Protein AF-A0AAJ5ZGI7-F1 (afdb_monomer_lite)

Structure (mmCIF, N/CA/C/O backbone):
data_AF-A0AAJ5ZGI7-F1
#
_entry.id   AF-A0AAJ5ZGI7-F1
#
loop_
_atom_site.group_PDB
_atom_site.id
_atom_site.type_symbol
_atom_site.label_atom_id
_atom_site.label_alt_id
_atom_site.label_comp_id
_atom_site.label_asym_id
_atom_site.label_entity_id
_atom_site.label_seq_id
_atom_site.pdbx_PDB_ins_code
_atom_site.Cartn_x
_atom_site.Cartn_y
_atom_site.Cartn_z
_atom_site.occupancy
_atom_site.B_iso_or_equiv
_atom_site.auth_seq_id
_atom_site.auth_comp_id
_atom_site.auth_asym_id
_atom_site.auth_atom_id
_atom_site.pdbx_PDB_model_num
ATOM 1 N N . MET A 1 1 ? -6.338 58.088 31.622 1.00 43.53 1 MET A N 1
ATOM 2 C CA . MET A 1 1 ? -5.578 56.839 31.408 1.00 43.53 1 MET A CA 1
ATOM 3 C C . MET A 1 1 ? -5.321 56.704 29.918 1.00 43.53 1 MET A C 1
ATOM 5 O O . MET A 1 1 ? -6.168 56.224 29.182 1.00 43.53 1 MET A O 1
ATOM 9 N N . GLN A 1 2 ? -4.205 57.278 29.479 1.00 39.38 2 GLN A N 1
ATOM 10 C CA . GLN A 1 2 ? -3.658 57.171 28.128 1.00 39.38 2 GLN A CA 1
ATOM 11 C C . GLN A 1 2 ? -2.411 56.280 28.189 1.00 39.38 2 GLN A C 1
ATOM 13 O O . GLN A 1 2 ? -1.782 56.196 29.241 1.00 39.38 2 GLN A O 1
ATOM 18 N N . ALA A 1 3 ? -2.048 55.739 27.024 1.00 38.00 3 ALA A N 1
ATOM 19 C CA . ALA A 1 3 ? -0.836 54.987 26.690 1.00 38.00 3 ALA A CA 1
ATOM 20 C C . ALA A 1 3 ? -0.876 53.480 26.995 1.00 38.00 3 ALA A C 1
ATOM 22 O O . ALA A 1 3 ? -0.880 53.084 28.149 1.00 38.00 3 ALA A O 1
ATOM 23 N N . HIS A 1 4 ? -0.887 52.663 25.927 1.00 39.38 4 HIS A N 1
ATOM 24 C CA . HIS A 1 4 ? 0.024 51.513 25.719 1.00 39.38 4 HIS A CA 1
ATOM 25 C C . HIS A 1 4 ? -0.265 50.672 24.448 1.00 39.38 4 HIS A C 1
ATOM 27 O O . HIS A 1 4 ? 0.262 49.575 24.318 1.00 39.38 4 HIS A O 1
ATOM 33 N N . PHE A 1 5 ? -1.003 51.180 23.450 1.00 41.66 5 PHE A N 1
ATOM 34 C CA . PHE A 1 5 ? -1.314 50.421 22.219 1.00 41.66 5 PHE A CA 1
ATOM 35 C C . PHE A 1 5 ? -0.436 50.735 20.985 1.00 41.66 5 PHE A C 1
ATOM 37 O O . PHE A 1 5 ? -0.851 50.510 19.855 1.00 41.66 5 PHE A O 1
ATOM 44 N N . ALA A 1 6 ? 0.782 51.263 21.160 1.00 41.41 6 ALA A N 1
ATOM 45 C CA . ALA A 1 6 ? 1.599 51.742 20.032 1.00 41.41 6 ALA A CA 1
ATOM 46 C C . ALA A 1 6 ? 3.091 51.360 20.117 1.00 41.41 6 ALA A C 1
ATOM 48 O O . ALA A 1 6 ? 3.952 52.235 20.009 1.00 41.41 6 ALA A O 1
ATOM 49 N N . LYS A 1 7 ? 3.431 50.075 20.326 1.00 44.50 7 LYS A N 1
ATOM 50 C CA . LYS A 1 7 ? 4.850 49.644 20.365 1.00 44.50 7 LYS A CA 1
ATOM 51 C C . LYS A 1 7 ? 5.257 48.378 19.600 1.00 44.50 7 LYS A C 1
ATOM 53 O O . LYS A 1 7 ? 6.442 48.073 19.605 1.00 44.50 7 LYS A O 1
ATOM 58 N N . THR A 1 8 ? 4.378 47.711 18.854 1.00 47.16 8 THR A N 1
ATOM 59 C CA . THR A 1 8 ? 4.766 46.497 18.093 1.00 47.16 8 THR A CA 1
ATOM 60 C C . THR A 1 8 ? 4.651 46.601 16.571 1.00 47.16 8 THR A C 1
ATOM 62 O O . THR A 1 8 ? 5.120 45.706 15.881 1.00 47.16 8 THR A O 1
ATOM 65 N N . LEU A 1 9 ? 4.159 47.716 16.017 1.00 40.81 9 LEU A N 1
ATOM 66 C CA . LEU A 1 9 ? 4.069 47.911 14.556 1.00 40.81 9 LEU A CA 1
ATOM 67 C C . LEU A 1 9 ? 5.284 48.617 13.918 1.00 40.81 9 LEU A C 1
ATOM 69 O O . LEU A 1 9 ? 5.275 48.931 12.732 1.00 40.81 9 LEU A O 1
ATOM 73 N N . ARG A 1 10 ? 6.331 48.903 14.702 1.00 45.56 10 ARG A N 1
ATOM 74 C CA . ARG A 1 10 ? 7.473 49.738 14.289 1.00 45.56 10 ARG A CA 1
ATOM 75 C C . ARG A 1 10 ? 8.739 49.026 13.768 1.00 45.56 10 ARG A C 1
ATOM 77 O O . ARG A 1 10 ? 9.522 49.735 13.143 1.00 45.56 10 ARG A O 1
ATOM 84 N N . PRO A 1 11 ? 8.971 47.704 13.928 1.00 36.41 11 PRO A N 1
ATOM 85 C CA . PRO A 1 11 ? 10.126 47.065 13.289 1.00 36.41 11 PRO A CA 1
ATOM 86 C C . PRO A 1 11 ? 9.823 46.542 11.874 1.00 36.41 11 PRO A C 1
ATOM 88 O O . PRO A 1 11 ? 10.739 46.410 11.073 1.00 36.41 11 PRO A O 1
ATOM 91 N N . ILE A 1 12 ? 8.550 46.315 11.522 1.00 42.56 12 ILE A N 1
ATOM 92 C CA . ILE A 1 12 ? 8.170 45.767 10.205 1.00 42.56 12 ILE A CA 1
ATOM 93 C C . ILE A 1 12 ? 8.230 46.851 9.112 1.00 42.56 12 ILE A C 1
ATOM 95 O O . ILE A 1 12 ? 8.669 46.581 7.999 1.00 42.56 12 ILE A O 1
ATOM 99 N N . LEU A 1 13 ? 7.908 48.111 9.438 1.00 37.72 13 LEU A N 1
ATOM 100 C CA . LEU A 1 13 ? 7.932 49.215 8.466 1.00 37.72 13 LEU A CA 1
ATOM 101 C C . LEU A 1 13 ? 9.355 49.696 8.102 1.00 37.72 13 LEU A C 1
ATOM 103 O O . LEU A 1 13 ? 9.540 50.296 7.049 1.00 37.72 13 LEU A O 1
ATOM 107 N N . MET A 1 14 ? 10.372 49.416 8.927 1.00 43.88 14 MET A N 1
ATOM 108 C CA . MET A 1 14 ? 11.764 49.795 8.624 1.00 43.88 14 MET A CA 1
ATOM 109 C C . MET A 1 14 ? 12.553 48.728 7.859 1.00 43.88 14 MET A C 1
ATOM 111 O O . MET A 1 14 ? 13.520 49.078 7.191 1.00 43.88 14 MET A O 1
ATOM 115 N N . ILE A 1 15 ? 12.122 47.462 7.870 1.00 42.41 15 ILE A N 1
ATOM 116 C CA . ILE A 1 15 ? 12.707 46.431 6.993 1.00 42.41 15 ILE A CA 1
ATOM 117 C C . ILE A 1 15 ? 12.246 46.647 5.542 1.00 42.41 15 ILE A C 1
ATOM 119 O O . ILE A 1 15 ? 13.021 46.447 4.614 1.00 42.41 15 ILE A O 1
ATOM 123 N N . VAL A 1 16 ? 11.029 47.169 5.343 1.00 45.00 16 VAL A N 1
ATOM 124 C CA . VAL A 1 16 ? 10.492 47.482 4.006 1.00 45.00 16 VAL A CA 1
ATOM 125 C C . VAL A 1 16 ? 11.110 48.759 3.405 1.00 45.00 16 VAL A C 1
ATOM 127 O O . VAL A 1 16 ? 11.203 48.873 2.188 1.00 45.00 16 VAL A O 1
ATOM 130 N N . LEU A 1 17 ? 11.606 49.700 4.223 1.00 40.62 17 LEU A N 1
ATOM 131 C CA . LEU A 1 17 ? 12.216 50.953 3.737 1.00 40.62 17 LEU A CA 1
ATOM 132 C C . LEU A 1 17 ? 13.754 50.888 3.586 1.00 40.62 17 LEU A C 1
ATOM 134 O O . LEU A 1 17 ? 14.351 51.788 3.002 1.00 40.62 17 LEU A O 1
ATOM 138 N N . GLY A 1 18 ? 14.400 49.825 4.083 1.00 37.91 18 GLY A N 1
ATOM 139 C CA . GLY A 1 18 ? 15.855 49.617 4.024 1.00 37.91 18 GLY A CA 1
ATOM 140 C C . GLY A 1 18 ? 16.377 48.922 2.760 1.00 37.91 18 GLY A C 1
ATOM 141 O O . GLY A 1 18 ? 17.584 48.756 2.626 1.00 37.91 18 GLY A O 1
ATOM 142 N N . ILE A 1 19 ? 15.499 48.532 1.831 1.00 44.66 19 ILE A N 1
ATOM 143 C CA . ILE A 1 19 ? 15.870 47.918 0.537 1.00 44.66 19 ILE A CA 1
ATOM 144 C C . ILE A 1 19 ? 15.991 48.994 -0.567 1.00 44.66 19 ILE A C 1
ATOM 146 O O . ILE A 1 19 ? 16.216 48.689 -1.732 1.00 44.66 19 ILE A O 1
ATOM 150 N N . LEU A 1 20 ? 15.865 50.284 -0.225 1.00 45.06 20 LEU A N 1
ATOM 151 C CA . LEU A 1 20 ? 15.790 51.349 -1.228 1.00 45.06 20 LEU A CA 1
ATOM 152 C C . LEU A 1 20 ? 17.126 51.956 -1.682 1.00 45.06 20 LEU A C 1
ATOM 154 O O . LEU A 1 20 ? 17.091 52.845 -2.525 1.00 45.06 20 LEU A O 1
ATOM 158 N N . PHE A 1 21 ? 18.293 51.529 -1.194 1.00 47.41 21 PHE A N 1
ATOM 159 C CA . PHE A 1 21 ? 19.558 52.074 -1.704 1.00 47.41 21 PHE A CA 1
ATOM 160 C C . PHE A 1 21 ? 20.702 51.053 -1.663 1.00 47.41 21 PHE A C 1
ATOM 162 O O . PHE A 1 21 ? 20.988 50.471 -0.623 1.00 47.41 21 PHE A O 1
ATOM 169 N N . VAL A 1 22 ? 21.404 50.964 -2.801 1.00 45.88 22 VAL A N 1
ATOM 170 C CA . VAL A 1 22 ? 22.644 50.219 -3.104 1.00 45.88 22 VAL A CA 1
ATOM 171 C C . VAL A 1 22 ? 22.461 48.793 -3.642 1.00 45.88 22 VAL A C 1
ATOM 173 O O . VAL A 1 22 ? 22.680 47.838 -2.916 1.00 45.88 22 VAL A O 1
ATOM 176 N N . VAL A 1 23 ? 22.205 48.673 -4.955 1.00 38.47 23 VAL A N 1
ATOM 177 C CA . VAL A 1 23 ? 23.074 47.921 -5.894 1.00 38.47 23 VAL A CA 1
ATOM 178 C C . VAL A 1 23 ? 22.914 48.520 -7.308 1.00 38.47 23 VAL A C 1
ATOM 180 O O . VAL A 1 23 ? 21.942 48.203 -7.987 1.00 38.47 23 VAL A O 1
ATOM 183 N N . PRO A 1 24 ? 23.831 49.362 -7.821 1.00 47.66 24 PRO A N 1
ATOM 184 C CA . PRO A 1 24 ? 23.970 49.548 -9.253 1.00 47.66 24 PRO A CA 1
ATOM 185 C C . PRO A 1 24 ? 25.151 48.698 -9.714 1.00 47.66 24 PRO A C 1
ATOM 187 O O . PRO A 1 24 ? 26.295 49.137 -9.675 1.00 47.66 24 PRO A O 1
ATOM 190 N N . LEU A 1 25 ? 24.867 47.467 -10.123 1.00 46.06 25 LEU A N 1
ATOM 191 C CA . LEU A 1 25 ? 25.653 46.768 -11.132 1.00 46.06 25 LEU A CA 1
ATOM 192 C C . LEU A 1 25 ? 24.765 45.658 -11.688 1.00 46.06 25 LEU A C 1
ATOM 194 O O . LEU A 1 25 ? 24.611 44.597 -11.089 1.00 46.06 25 LEU A O 1
ATOM 198 N N . ALA A 1 26 ? 24.122 45.949 -12.817 1.00 47.41 26 ALA A N 1
ATOM 199 C CA . ALA A 1 26 ? 23.527 44.915 -13.641 1.00 47.41 26 ALA A CA 1
ATOM 200 C C . ALA A 1 26 ? 24.673 44.005 -14.096 1.00 47.41 26 ALA A C 1
ATOM 202 O O . ALA A 1 26 ? 25.499 44.399 -14.917 1.00 47.41 26 ALA A O 1
ATOM 203 N N . CYS A 1 27 ? 24.765 42.813 -13.514 1.00 40.50 27 CYS A N 1
ATOM 204 C CA . CYS A 1 27 ? 25.567 41.758 -14.101 1.00 40.50 27 CYS A CA 1
ATOM 205 C C . CYS A 1 27 ? 24.786 41.294 -15.334 1.00 40.50 27 CYS A C 1
ATOM 207 O O . CYS A 1 27 ? 23.691 40.747 -15.196 1.00 40.50 27 CYS A O 1
ATOM 209 N N . GLN A 1 28 ? 25.289 41.584 -16.536 1.00 49.94 28 GLN A N 1
ATOM 210 C CA . GLN A 1 28 ? 24.822 40.912 -17.747 1.00 49.94 28 GLN A CA 1
ATOM 211 C C . GLN A 1 28 ? 24.864 39.401 -17.473 1.00 49.94 28 GLN A C 1
ATOM 213 O O . GLN A 1 28 ? 25.903 38.893 -17.048 1.00 49.94 28 GLN A O 1
ATOM 218 N N . GLY A 1 29 ? 23.751 38.688 -17.682 1.00 53.25 29 GLY A N 1
ATOM 219 C CA . GLY A 1 29 ? 23.777 37.227 -17.662 1.00 53.25 29 GLY A CA 1
ATOM 220 C C . GLY A 1 29 ? 24.850 36.751 -18.640 1.00 53.25 29 GLY A C 1
ATOM 221 O O . GLY A 1 29 ? 24.894 37.234 -19.774 1.00 53.25 29 GLY A O 1
ATOM 222 N N . ALA A 1 30 ? 25.759 35.883 -18.188 1.00 53.88 30 ALA A N 1
ATOM 223 C CA . ALA A 1 30 ? 26.789 35.327 -19.056 1.00 53.88 30 ALA A CA 1
ATOM 224 C C . ALA A 1 30 ? 26.125 34.672 -20.280 1.00 53.88 30 ALA A C 1
ATOM 226 O O . ALA A 1 30 ? 25.044 34.089 -20.161 1.00 53.88 30 ALA A O 1
ATOM 227 N N . ALA A 1 31 ? 26.746 34.804 -21.455 1.00 56.50 31 ALA A N 1
ATOM 228 C CA . ALA A 1 31 ? 26.305 34.081 -22.642 1.00 56.50 31 ALA A CA 1
ATOM 229 C C . ALA A 1 31 ? 26.223 32.579 -22.318 1.00 56.50 31 ALA A C 1
ATOM 231 O O . ALA A 1 31 ? 27.089 32.064 -21.607 1.00 56.50 31 ALA A O 1
ATOM 232 N N . GLY A 1 32 ? 25.174 31.904 -22.799 1.00 58.50 32 GLY A N 1
ATOM 233 C CA . GLY A 1 32 ? 25.048 30.458 -22.633 1.00 58.50 32 GLY A CA 1
ATOM 234 C C . GLY A 1 32 ? 26.258 29.743 -23.234 1.00 58.50 32 GLY A C 1
ATOM 235 O O . GLY A 1 32 ? 26.783 30.182 -24.256 1.00 58.50 32 GLY A O 1
ATOM 236 N N . GLU A 1 33 ? 26.704 28.676 -22.576 1.00 60.75 33 GLU A N 1
ATOM 237 C CA . GLU A 1 33 ? 27.828 27.851 -23.027 1.00 60.75 33 GLU A CA 1
ATOM 238 C C . GLU A 1 33 ? 27.527 27.264 -24.417 1.00 60.75 33 GLU A C 1
ATOM 240 O O . GLU A 1 33 ? 26.379 26.906 -24.706 1.00 60.75 33 GLU A O 1
ATOM 245 N N . ASP A 1 34 ? 28.537 27.180 -25.287 1.00 71.94 34 ASP A N 1
ATOM 246 C CA . ASP A 1 34 ? 28.377 26.589 -26.617 1.00 71.94 34 ASP A CA 1
ATOM 247 C C . ASP A 1 34 ? 27.933 25.121 -26.502 1.00 71.94 34 ASP A C 1
ATOM 249 O O . ASP A 1 34 ? 28.408 24.362 -25.649 1.00 71.94 34 ASP A O 1
ATOM 253 N N . GLY A 1 35 ? 26.997 24.704 -27.359 1.00 59.38 35 GLY A N 1
ATOM 254 C CA . GLY A 1 35 ? 26.496 23.333 -27.353 1.00 59.38 35 GLY A CA 1
ATOM 255 C C . GLY A 1 35 ? 27.595 22.340 -27.740 1.00 59.38 35 GLY A C 1
ATOM 256 O O . GLY A 1 35 ? 28.234 22.493 -28.779 1.00 59.38 35 GLY A O 1
ATOM 257 N N . HIS A 1 36 ? 27.798 21.288 -26.937 1.00 63.81 36 HIS A N 1
ATOM 258 C CA . HIS A 1 36 ? 28.778 20.240 -27.244 1.00 63.81 36 HIS A CA 1
ATOM 259 C C . HIS A 1 36 ? 28.569 19.645 -28.647 1.00 63.81 36 HIS A C 1
ATOM 261 O O . HIS A 1 36 ? 27.435 19.440 -29.087 1.00 63.81 36 HIS A O 1
ATOM 267 N N . ALA A 1 37 ? 29.673 19.331 -29.333 1.00 71.06 37 ALA A N 1
ATOM 268 C CA . ALA A 1 37 ? 29.642 18.697 -30.648 1.00 71.06 37 ALA A CA 1
ATOM 269 C C . ALA A 1 37 ? 28.803 17.407 -30.628 1.00 71.06 37 ALA A C 1
ATOM 271 O O . ALA A 1 37 ? 28.895 16.602 -29.696 1.00 71.06 37 ALA A O 1
ATOM 272 N N . GLY A 1 38 ? 27.995 17.204 -31.673 1.00 63.31 38 GLY A N 1
ATOM 273 C CA . GLY A 1 38 ? 27.190 15.991 -31.813 1.00 63.31 38 GLY A CA 1
ATOM 274 C C . GLY A 1 38 ? 28.052 14.717 -31.879 1.00 63.31 38 GLY A C 1
ATOM 275 O O . GLY A 1 38 ? 29.222 14.776 -32.271 1.00 63.31 38 GLY A O 1
ATOM 276 N N . PRO A 1 39 ? 27.497 13.542 -31.523 1.00 68.81 39 PRO A N 1
ATOM 277 C CA . PRO A 1 39 ? 28.239 12.283 -31.552 1.00 68.81 39 PRO A CA 1
ATOM 278 C C . PRO A 1 39 ? 28.763 11.967 -32.963 1.00 68.81 39 PRO A C 1
ATOM 280 O O . PRO A 1 39 ? 28.129 12.297 -33.966 1.00 68.81 39 PRO A O 1
ATOM 283 N N . VAL A 1 40 ? 29.920 11.301 -33.042 1.00 74.50 40 VAL A N 1
ATOM 284 C CA . VAL A 1 40 ? 30.492 10.817 -34.310 1.00 74.50 40 VAL A CA 1
ATOM 285 C C . VAL A 1 40 ? 29.518 9.827 -34.958 1.00 74.50 40 VAL A C 1
ATOM 287 O O . VAL A 1 40 ? 28.979 8.952 -34.277 1.00 74.50 40 VAL A O 1
ATOM 290 N N . GLY A 1 41 ? 29.281 9.960 -36.268 1.00 68.06 41 GLY A N 1
ATOM 291 C CA . GLY A 1 41 ? 28.388 9.058 -37.001 1.00 68.06 41 GLY A CA 1
ATOM 292 C C . GLY A 1 41 ? 28.856 7.591 -36.969 1.00 68.06 41 GLY A C 1
ATOM 293 O O . GLY A 1 41 ? 30.053 7.329 -36.814 1.00 68.06 41 GLY A O 1
ATOM 294 N N . PRO A 1 42 ? 27.942 6.613 -37.130 1.00 66.31 42 PRO A N 1
ATOM 295 C CA . PRO A 1 42 ? 28.301 5.196 -37.114 1.00 66.31 42 PRO A CA 1
ATOM 296 C C . PRO A 1 42 ? 29.298 4.844 -38.239 1.00 66.31 42 PRO A C 1
ATOM 298 O O . PRO A 1 42 ? 29.311 5.516 -39.275 1.00 66.31 42 PRO A O 1
ATOM 301 N N . PRO A 1 43 ? 30.123 3.789 -38.075 1.00 73.94 43 PRO A N 1
ATOM 302 C CA . PRO A 1 43 ? 30.997 3.298 -39.141 1.00 73.94 43 PRO A CA 1
ATOM 303 C C . PRO A 1 43 ? 30.210 2.949 -40.411 1.00 73.94 43 PRO A C 1
ATOM 305 O O . PRO A 1 43 ? 29.093 2.433 -40.334 1.00 73.94 43 PRO A O 1
ATOM 308 N N . GLY A 1 44 ? 30.803 3.203 -41.580 1.00 68.25 44 GLY A N 1
ATOM 309 C CA . GLY A 1 44 ? 30.199 2.820 -42.858 1.00 68.25 44 GLY A CA 1
ATOM 310 C C . GLY A 1 44 ? 30.024 1.297 -43.001 1.00 68.25 44 GLY A C 1
ATOM 311 O O . GLY A 1 44 ? 30.740 0.530 -42.348 1.00 68.25 44 GLY A O 1
ATOM 312 N N . PRO A 1 45 ? 29.095 0.832 -43.860 1.00 67.94 45 PRO A N 1
ATOM 313 C CA . PRO A 1 45 ? 28.889 -0.595 -44.091 1.00 67.94 45 PRO A CA 1
ATOM 314 C C . PRO A 1 45 ? 30.171 -1.269 -44.623 1.00 67.94 45 PRO A C 1
ATOM 316 O O . PRO A 1 45 ? 30.971 -0.611 -45.296 1.00 67.94 45 PRO A O 1
ATOM 319 N N . PRO A 1 46 ? 30.380 -2.573 -44.352 1.00 74.50 46 PRO A N 1
ATOM 320 C CA . PRO A 1 46 ? 31.496 -3.327 -44.919 1.00 74.50 46 PRO A CA 1
ATOM 321 C C . PRO A 1 46 ? 31.521 -3.257 -46.450 1.00 74.50 46 PRO A C 1
ATOM 323 O O . PRO A 1 46 ? 30.469 -3.233 -47.095 1.00 74.50 46 PRO A O 1
ATOM 326 N N . GLY A 1 47 ? 32.721 -3.251 -47.035 1.00 69.06 47 GLY A N 1
ATOM 327 C CA . GLY A 1 47 ? 32.882 -3.274 -48.488 1.00 69.06 47 GLY A CA 1
ATOM 328 C C . GLY A 1 47 ? 32.274 -4.531 -49.123 1.00 69.06 47 GLY A C 1
ATOM 329 O O . GLY A 1 47 ? 32.211 -5.591 -48.498 1.00 69.06 47 GLY A O 1
ATOM 330 N N . ALA A 1 48 ? 31.838 -4.416 -50.380 1.00 63.81 48 ALA A N 1
ATOM 331 C CA . ALA A 1 48 ? 31.256 -5.531 -51.124 1.00 63.81 48 ALA A CA 1
ATOM 332 C C . ALA A 1 48 ? 32.209 -6.738 -51.175 1.00 63.81 48 ALA A C 1
ATOM 334 O O . ALA A 1 48 ? 33.419 -6.589 -51.357 1.00 63.81 48 ALA A O 1
ATOM 335 N N . THR A 1 49 ? 31.655 -7.942 -51.028 1.00 68.44 49 THR A N 1
ATOM 336 C CA . THR A 1 49 ? 32.399 -9.193 -51.203 1.00 68.44 49 THR A CA 1
ATOM 337 C C . THR A 1 49 ? 32.933 -9.281 -52.635 1.00 68.44 49 THR A C 1
ATOM 339 O O . THR A 1 49 ? 32.206 -8.990 -53.586 1.00 68.44 49 THR A O 1
ATOM 342 N N . GLY A 1 50 ? 34.203 -9.667 -52.796 1.00 63.38 50 GLY A N 1
ATOM 343 C CA . GLY A 1 50 ? 34.818 -9.824 -54.116 1.00 63.38 50 GLY A CA 1
ATOM 344 C C . GLY A 1 50 ? 34.099 -10.864 -54.985 1.00 63.38 50 GLY A C 1
ATOM 345 O O . GLY A 1 50 ? 33.508 -11.817 -54.473 1.00 63.38 50 GLY A O 1
ATOM 346 N N . LEU A 1 51 ? 34.155 -10.680 -56.308 1.00 55.88 51 LEU A N 1
ATOM 347 C CA . LEU A 1 51 ? 33.541 -11.590 -57.279 1.00 55.88 51 LEU A CA 1
ATOM 348 C C . LEU A 1 51 ? 34.116 -13.008 -57.151 1.00 55.88 51 LEU A C 1
ATOM 350 O O . LEU A 1 51 ? 35.324 -13.198 -57.015 1.00 55.88 51 LEU A O 1
ATOM 354 N N . THR A 1 52 ? 33.231 -14.000 -57.193 1.00 56.22 52 THR A N 1
ATOM 355 C CA . THR A 1 52 ? 33.555 -15.418 -57.020 1.00 56.22 52 THR A CA 1
ATOM 356 C C . THR A 1 52 ? 34.216 -15.974 -58.284 1.00 56.22 52 THR A C 1
ATOM 358 O O . THR A 1 52 ? 33.631 -15.905 -59.363 1.00 56.22 52 THR A O 1
ATOM 361 N N . GLY A 1 53 ? 35.409 -16.556 -58.152 1.00 56.56 53 GLY A N 1
ATOM 362 C CA . GLY A 1 53 ? 36.094 -17.296 -59.215 1.00 56.56 53 GLY A CA 1
ATOM 363 C C . GLY A 1 53 ? 36.848 -18.496 -58.639 1.00 56.56 53 GLY A C 1
ATOM 364 O O . GLY A 1 53 ? 37.419 -18.397 -57.555 1.00 56.56 53 GLY A O 1
ATOM 365 N N . ASP A 1 54 ? 36.784 -19.635 -59.332 1.00 53.81 54 ASP A N 1
ATOM 366 C CA . ASP A 1 54 ? 37.567 -20.863 -59.101 1.00 53.81 54 ASP A CA 1
ATOM 367 C C . ASP A 1 54 ? 37.718 -21.336 -57.636 1.00 53.81 54 ASP A C 1
ATOM 369 O O . ASP A 1 54 ? 38.760 -21.844 -57.226 1.00 53.81 54 ASP A O 1
ATOM 373 N N . GLY A 1 55 ? 36.651 -21.225 -56.835 1.00 53.72 55 GLY A N 1
ATOM 374 C CA . GLY A 1 55 ? 36.548 -21.893 -55.529 1.00 53.72 55 GLY A CA 1
ATOM 375 C C . GLY A 1 55 ? 37.170 -21.164 -54.331 1.00 53.72 55 GLY A C 1
ATOM 376 O O . GLY A 1 55 ? 37.206 -21.732 -53.242 1.00 53.72 55 GLY A O 1
ATOM 377 N N . ILE A 1 56 ? 37.599 -19.910 -54.484 1.00 53.69 56 ILE A N 1
ATOM 378 C CA . ILE A 1 56 ? 38.081 -19.066 -53.380 1.00 53.69 56 ILE A CA 1
ATOM 379 C C . ILE A 1 56 ? 37.208 -17.812 -53.253 1.00 53.69 56 ILE A C 1
ATOM 381 O O . ILE A 1 56 ? 37.123 -16.996 -54.168 1.00 53.69 56 ILE A O 1
ATOM 385 N N . ILE A 1 57 ? 36.528 -17.663 -52.109 1.00 57.47 57 ILE A N 1
ATOM 386 C CA . ILE A 1 57 ? 35.815 -16.427 -51.756 1.00 57.47 57 ILE A CA 1
ATOM 387 C C . ILE A 1 57 ? 36.872 -15.336 -51.554 1.00 57.47 57 ILE A C 1
ATOM 389 O O . ILE A 1 57 ? 37.768 -15.489 -50.722 1.00 57.47 57 ILE A O 1
ATOM 393 N N . GLY A 1 58 ? 36.782 -14.249 -52.325 1.00 61.69 58 GLY A N 1
ATOM 394 C CA . GLY A 1 58 ? 37.666 -13.096 -52.160 1.00 61.69 58 GLY A CA 1
ATOM 395 C C . GLY A 1 58 ? 37.530 -12.481 -50.758 1.00 61.69 58 GLY A C 1
ATOM 396 O O . GLY A 1 58 ? 36.448 -12.546 -50.169 1.00 61.69 58 GLY A O 1
ATOM 397 N N . PRO A 1 59 ? 38.599 -11.887 -50.197 1.00 64.44 59 PRO A N 1
ATOM 398 C CA . PRO A 1 59 ? 38.558 -11.305 -48.858 1.00 64.44 59 PRO A CA 1
ATOM 399 C C . PRO A 1 59 ? 37.457 -10.240 -48.751 1.00 64.44 59 PRO A C 1
ATOM 401 O O . PRO A 1 59 ? 37.234 -9.464 -49.682 1.00 64.44 59 PRO A O 1
ATOM 404 N N . ILE A 1 60 ? 36.766 -10.208 -47.607 1.00 69.19 60 ILE A N 1
ATOM 405 C CA . ILE A 1 60 ? 35.786 -9.162 -47.285 1.00 69.19 60 ILE A CA 1
ATOM 406 C C . ILE A 1 60 ? 36.514 -7.812 -47.290 1.00 69.19 60 ILE A C 1
ATOM 408 O O . ILE A 1 60 ? 37.579 -7.681 -46.681 1.00 69.19 60 ILE A O 1
ATOM 412 N N . GLY A 1 61 ? 35.955 -6.819 -47.989 1.00 65.88 61 GLY A N 1
ATOM 413 C CA . GLY A 1 61 ? 36.503 -5.465 -47.993 1.00 65.88 61 GLY A CA 1
ATOM 414 C C . GLY A 1 61 ? 36.555 -4.894 -46.573 1.00 65.88 61 GLY A C 1
ATOM 415 O O . GLY 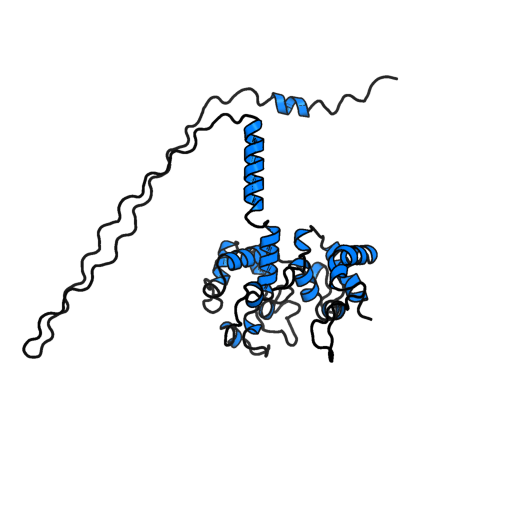A 1 61 ? 35.654 -5.141 -45.772 1.00 65.88 61 GLY A O 1
ATOM 416 N N . GLY A 1 62 ? 37.613 -4.144 -46.251 1.00 72.44 62 GLY A N 1
ATOM 417 C CA . GLY A 1 62 ? 37.787 -3.541 -44.926 1.00 72.44 62 GLY A CA 1
ATOM 418 C C . GLY A 1 62 ? 36.578 -2.703 -44.485 1.00 72.44 62 GLY A C 1
ATOM 419 O O . GLY A 1 62 ? 35.809 -2.214 -45.316 1.00 72.44 62 GLY A O 1
ATOM 420 N N . ALA A 1 63 ? 36.408 -2.547 -43.169 1.00 71.62 63 ALA A N 1
ATOM 421 C CA . ALA A 1 63 ? 35.365 -1.691 -42.607 1.00 71.62 63 ALA A CA 1
ATOM 422 C C . ALA A 1 63 ? 35.494 -0.255 -43.146 1.00 71.62 63 ALA A C 1
ATOM 424 O O . ALA A 1 63 ? 36.607 0.263 -43.277 1.00 71.62 63 ALA A O 1
ATOM 425 N N . GLY A 1 64 ? 34.361 0.383 -43.456 1.00 65.44 64 GLY A N 1
ATOM 426 C CA . GLY A 1 64 ? 34.345 1.784 -43.871 1.00 65.44 64 GLY A CA 1
ATOM 427 C C . GLY A 1 64 ? 34.914 2.696 -42.780 1.00 65.44 64 GLY A C 1
ATOM 428 O O . GLY A 1 64 ? 34.793 2.404 -41.589 1.00 65.44 64 GLY A O 1
ATOM 429 N N . SER A 1 65 ? 35.537 3.810 -43.176 1.00 66.00 65 SER A N 1
ATOM 430 C CA . SER A 1 65 ? 36.023 4.821 -42.230 1.00 66.00 65 SER A CA 1
ATOM 431 C C . SER A 1 65 ? 34.883 5.350 -41.352 1.00 66.00 65 SER A C 1
ATOM 433 O O . SER A 1 65 ? 33.732 5.409 -41.793 1.00 66.00 65 SER A O 1
ATOM 435 N N . ALA A 1 66 ? 35.204 5.761 -40.121 1.00 71.75 66 ALA A N 1
ATOM 436 C CA . ALA A 1 66 ? 34.250 6.449 -39.253 1.00 71.75 66 ALA A CA 1
ATOM 437 C C . ALA A 1 66 ? 33.652 7.675 -39.968 1.00 71.75 66 ALA A C 1
ATOM 439 O O . ALA A 1 66 ? 34.349 8.352 -40.732 1.00 71.75 66 ALA A O 1
ATOM 440 N N . GLY A 1 67 ? 32.363 7.941 -39.737 1.00 66.75 67 GLY A N 1
ATOM 441 C CA . GLY A 1 67 ? 31.710 9.138 -40.264 1.00 66.75 67 GLY A CA 1
ATOM 442 C C . GLY A 1 67 ? 32.331 10.421 -39.692 1.00 66.75 67 GLY A C 1
ATOM 443 O O . GLY A 1 67 ? 32.984 10.374 -38.647 1.00 66.75 67 GLY A O 1
ATOM 444 N N . PRO A 1 68 ? 32.151 11.579 -40.352 1.00 69.94 68 PRO A N 1
ATOM 445 C CA . PRO A 1 68 ? 32.601 12.853 -39.801 1.00 69.94 68 PRO A CA 1
ATOM 446 C C . PRO A 1 68 ? 31.908 13.148 -38.460 1.00 69.94 68 PRO A C 1
ATOM 448 O O . PRO A 1 68 ? 30.812 12.649 -38.186 1.00 69.94 68 PRO A O 1
ATOM 451 N N . ALA A 1 69 ? 32.549 13.972 -37.628 1.00 72.31 69 ALA A N 1
ATOM 452 C CA . ALA A 1 69 ? 31.907 14.521 -36.437 1.00 72.31 69 ALA A CA 1
ATOM 453 C C . ALA A 1 69 ? 30.642 15.305 -36.834 1.00 72.31 69 ALA A C 1
ATOM 455 O O . ALA A 1 69 ? 30.612 15.943 -37.891 1.00 72.31 69 ALA A O 1
ATOM 456 N N . GLY A 1 70 ? 29.597 15.238 -36.003 1.00 65.81 70 GLY A N 1
ATOM 457 C CA . GLY A 1 70 ? 28.391 16.038 -36.209 1.00 65.81 70 GLY A CA 1
ATOM 458 C C . GLY A 1 70 ? 28.693 17.543 -36.131 1.00 65.81 70 GLY A C 1
ATOM 459 O O . GLY A 1 70 ? 29.710 17.929 -35.550 1.00 65.81 70 GLY A O 1
ATOM 460 N N . PRO A 1 71 ? 27.838 18.404 -36.711 1.00 71.12 71 PRO A N 1
ATOM 461 C CA . PRO A 1 71 ? 27.997 19.847 -36.572 1.00 71.12 71 PRO A CA 1
ATOM 462 C C . PRO A 1 71 ? 27.939 20.264 -35.095 1.00 71.12 71 PRO A C 1
ATOM 464 O O . PRO A 1 71 ? 27.321 19.592 -34.264 1.00 71.12 71 PRO A O 1
ATOM 467 N N . GLU A 1 72 ? 28.591 21.380 -34.786 1.00 72.00 72 GLU A N 1
ATOM 468 C CA . GLU A 1 72 ? 28.490 22.039 -33.485 1.00 72.00 72 GLU A CA 1
ATOM 469 C C . GLU A 1 72 ? 27.031 22.430 -33.201 1.00 72.00 72 GLU A C 1
ATOM 471 O O . GLU A 1 72 ? 26.283 22.792 -34.118 1.00 72.00 72 GLU A O 1
ATOM 476 N N . GLY A 1 73 ? 26.601 22.291 -31.944 1.00 62.19 73 GLY A N 1
ATOM 477 C CA . GLY A 1 73 ? 25.245 22.659 -31.546 1.00 62.19 73 GLY A CA 1
ATOM 478 C C . GLY A 1 73 ? 25.015 24.169 -31.691 1.00 62.19 73 GLY A C 1
ATOM 479 O O . GLY A 1 73 ? 25.969 24.944 -31.663 1.00 62.19 73 GLY A O 1
ATOM 480 N N . PRO A 1 74 ? 23.762 24.630 -31.845 1.00 68.12 74 PRO A N 1
ATOM 481 C CA . PRO A 1 74 ? 23.484 26.060 -31.837 1.00 68.12 74 PRO A CA 1
ATOM 482 C C . PRO A 1 74 ? 23.918 26.677 -30.500 1.00 68.12 74 PRO A C 1
ATOM 484 O O . PRO A 1 74 ? 23.721 26.076 -29.443 1.00 68.12 74 PRO A O 1
ATOM 487 N N . GLN A 1 75 ? 24.468 27.891 -30.554 1.00 68.19 75 GLN A N 1
ATOM 488 C CA . GLN A 1 75 ? 24.788 28.676 -29.364 1.00 68.19 75 GLN A CA 1
ATOM 489 C C . GLN A 1 75 ? 23.530 28.848 -28.493 1.00 68.19 75 GLN A C 1
ATOM 491 O O . GLN A 1 75 ? 22.444 29.140 -29.009 1.00 68.19 75 GLN A O 1
ATOM 496 N N . GLY A 1 76 ? 23.668 28.670 -27.175 1.00 56.88 76 GLY A N 1
ATOM 497 C CA . GLY A 1 76 ? 22.574 28.889 -26.230 1.00 56.88 76 GLY A CA 1
ATOM 498 C C . GLY A 1 76 ? 22.020 30.315 -26.329 1.00 56.88 76 GLY A C 1
ATOM 499 O O . GLY A 1 76 ? 22.767 31.272 -26.542 1.00 56.88 76 GLY A O 1
ATOM 500 N N . GLN A 1 77 ? 20.701 30.475 -26.187 1.00 59.12 77 GLN A N 1
ATOM 501 C CA . GLN A 1 77 ? 20.086 31.805 -26.183 1.00 59.12 77 GLN A CA 1
ATOM 502 C C . GLN A 1 77 ? 20.662 32.652 -25.041 1.00 59.12 77 GLN A C 1
ATOM 504 O O . GLN A 1 77 ? 20.919 32.147 -23.947 1.00 59.12 77 GLN A O 1
ATOM 509 N N . ALA A 1 78 ? 20.856 33.948 -25.296 1.00 64.12 78 ALA A N 1
ATOM 510 C CA . ALA A 1 78 ? 21.235 34.890 -24.251 1.00 64.12 78 ALA A CA 1
ATOM 511 C C . ALA A 1 78 ? 20.207 34.836 -23.109 1.00 64.12 78 ALA A C 1
ATOM 513 O O . ALA A 1 78 ? 19.001 34.809 -23.363 1.00 64.12 78 ALA A O 1
ATOM 514 N N . GLY A 1 79 ? 20.683 34.812 -21.860 1.00 53.66 79 GLY A N 1
ATOM 515 C CA . GLY A 1 79 ? 19.801 34.839 -20.695 1.00 53.66 79 GLY A CA 1
ATOM 516 C C . GLY A 1 79 ? 18.891 36.076 -20.715 1.00 53.66 79 GLY A C 1
ATOM 517 O O . GLY A 1 79 ? 19.278 37.107 -21.278 1.00 53.66 79 GLY A O 1
ATOM 518 N N . PRO A 1 80 ? 17.687 36.003 -20.121 1.00 55.59 80 PRO A N 1
ATOM 519 C CA . PRO A 1 80 ? 16.770 37.133 -20.098 1.00 55.59 80 PRO A CA 1
ATOM 520 C C . PRO A 1 80 ? 17.455 38.351 -19.471 1.00 55.59 80 PRO A C 1
ATOM 522 O O . PRO A 1 80 ? 18.124 38.254 -18.439 1.00 55.59 80 PRO A O 1
ATOM 525 N N . GLN A 1 81 ? 17.305 39.506 -20.116 1.00 57.28 81 GLN A N 1
ATOM 526 C CA . GLN A 1 81 ? 17.762 40.771 -19.560 1.00 57.28 81 GLN A CA 1
ATOM 527 C C . GLN A 1 81 ? 16.985 41.014 -18.262 1.00 57.28 81 GLN A C 1
ATOM 529 O O . GLN A 1 81 ? 15.761 40.935 -18.261 1.00 57.28 81 GLN A O 1
ATOM 534 N N . GLY A 1 82 ? 17.690 41.256 -17.153 1.00 51.25 82 GLY A N 1
ATOM 535 C CA . GLY A 1 82 ? 17.051 41.516 -15.865 1.00 51.25 82 GLY A CA 1
ATOM 536 C C . GLY A 1 82 ? 16.214 42.791 -15.935 1.00 51.25 82 GLY A C 1
ATOM 537 O O . GLY A 1 82 ? 16.754 43.888 -15.797 1.00 51.25 82 GLY A O 1
ATOM 538 N N . GLU A 1 83 ? 14.914 42.652 -16.182 1.00 52.22 83 GLU A N 1
ATOM 539 C CA . GLU A 1 83 ? 13.950 43.733 -16.029 1.00 52.22 83 GLU A CA 1
ATOM 540 C C . GLU A 1 83 ? 13.707 43.986 -14.542 1.00 52.22 83 GLU A C 1
ATOM 542 O O . GLU A 1 83 ? 13.656 43.073 -13.713 1.00 52.22 83 GLU A O 1
ATOM 547 N N . SER A 1 84 ? 13.610 45.264 -14.188 1.00 51.28 84 SER A N 1
ATOM 548 C CA . SER A 1 84 ? 13.274 45.690 -12.839 1.00 51.28 84 SER A CA 1
ATOM 549 C C . SER A 1 84 ? 11.885 45.170 -12.483 1.00 51.28 84 SER A C 1
ATOM 551 O O . SER A 1 84 ? 10.896 45.667 -13.015 1.00 51.28 84 SER A O 1
ATOM 553 N N . VAL A 1 85 ? 11.827 44.200 -11.573 1.00 46.88 85 VAL A N 1
ATOM 554 C CA . VAL A 1 85 ? 10.578 43.594 -11.109 1.00 46.88 85 VAL A CA 1
ATOM 555 C C . VAL A 1 85 ? 9.721 44.671 -10.442 1.00 46.88 85 VAL A C 1
ATOM 557 O O . VAL A 1 85 ? 10.031 45.145 -9.344 1.00 46.88 85 VAL A O 1
ATOM 560 N N . VAL A 1 86 ? 8.652 45.098 -11.111 1.00 53.66 86 VAL A N 1
ATOM 561 C CA . VAL A 1 86 ? 7.599 45.899 -10.479 1.00 53.66 86 VAL A CA 1
ATOM 562 C C . VAL A 1 86 ? 6.689 44.956 -9.690 1.00 53.66 86 VAL A C 1
ATOM 564 O O . VAL A 1 86 ? 6.552 43.791 -10.042 1.00 53.66 86 VAL A O 1
ATOM 567 N N . LEU A 1 87 ? 6.047 45.416 -8.607 1.00 52.72 87 LEU A N 1
ATOM 568 C CA . LEU A 1 87 ? 5.222 44.542 -7.746 1.00 52.72 87 LEU A CA 1
ATOM 569 C C . LEU A 1 87 ? 4.114 43.768 -8.498 1.00 52.72 87 LEU A C 1
ATOM 571 O O . LEU A 1 87 ? 3.651 42.748 -7.996 1.00 52.72 87 LEU A O 1
ATOM 575 N N . ALA A 1 88 ? 3.708 44.224 -9.687 1.00 54.47 88 ALA A N 1
ATOM 576 C CA . ALA A 1 88 ? 2.781 43.506 -10.560 1.00 54.47 88 ALA A CA 1
ATOM 577 C C . ALA A 1 88 ? 3.383 42.213 -11.151 1.00 54.47 88 ALA A C 1
ATOM 579 O O . ALA A 1 88 ? 2.671 41.220 -11.292 1.00 54.47 88 ALA A O 1
ATOM 580 N N . ASP A 1 89 ? 4.693 42.183 -11.412 1.00 58.97 89 ASP A N 1
ATOM 581 C CA . ASP A 1 89 ? 5.374 41.010 -11.968 1.00 58.97 89 ASP A CA 1
ATOM 582 C C . ASP A 1 89 ? 5.540 39.902 -10.930 1.00 58.97 89 ASP A C 1
ATOM 584 O O . ASP A 1 89 ? 5.451 38.728 -11.281 1.00 58.97 89 ASP A O 1
ATOM 588 N N . LEU A 1 90 ? 5.678 40.246 -9.642 1.00 57.81 90 LEU A N 1
ATOM 589 C CA . LEU A 1 90 ? 5.694 39.248 -8.568 1.00 57.81 90 LEU A CA 1
ATOM 590 C C . LEU A 1 90 ? 4.382 38.456 -8.521 1.00 57.81 90 LEU A C 1
ATOM 592 O O . LEU A 1 90 ? 4.413 37.243 -8.342 1.00 57.81 90 LEU A O 1
ATOM 596 N N . GLN A 1 91 ? 3.243 39.131 -8.708 1.00 68.44 91 GLN A N 1
ATOM 597 C CA . GLN A 1 91 ? 1.945 38.463 -8.763 1.00 68.44 91 GLN A CA 1
ATOM 598 C C . GLN A 1 91 ? 1.853 37.564 -10.001 1.00 68.44 91 GLN A C 1
ATOM 600 O O . GLN A 1 91 ? 1.437 36.423 -9.870 1.00 68.44 91 GLN A O 1
ATOM 605 N N . SER A 1 92 ? 2.351 38.009 -11.160 1.00 62.97 92 SER A N 1
ATOM 606 C CA . SER A 1 92 ? 2.366 37.182 -12.376 1.00 62.97 92 SER A CA 1
ATOM 607 C C . SER A 1 92 ? 3.277 35.949 -12.268 1.00 62.97 92 SER A C 1
ATOM 609 O O . SER A 1 92 ? 2.930 34.889 -12.773 1.00 62.97 92 SER A O 1
ATOM 611 N N . MET A 1 93 ? 4.410 36.041 -11.560 1.00 60.06 93 MET A N 1
ATOM 612 C CA . MET A 1 93 ? 5.291 34.899 -11.285 1.00 60.06 93 MET A CA 1
ATOM 613 C C . MET A 1 93 ? 4.671 33.931 -10.274 1.00 60.06 93 MET A C 1
ATOM 615 O O . MET A 1 93 ? 4.860 32.721 -10.392 1.00 60.06 93 MET A O 1
ATOM 619 N N . VAL A 1 94 ? 3.924 34.450 -9.295 1.00 63.41 94 VAL A N 1
ATOM 620 C CA . VAL A 1 94 ? 3.118 33.636 -8.376 1.00 63.41 94 VAL A CA 1
ATOM 621 C C . VAL A 1 94 ? 1.994 32.940 -9.143 1.00 63.41 94 VAL A C 1
ATOM 623 O O . VAL A 1 94 ? 1.820 31.740 -8.972 1.00 63.41 94 VAL A O 1
ATOM 626 N N . ASP A 1 95 ? 1.302 33.636 -10.041 1.00 61.31 95 ASP A N 1
ATOM 627 C CA . ASP A 1 95 ? 0.213 33.079 -10.846 1.00 61.31 95 ASP A CA 1
ATOM 628 C C . ASP A 1 95 ? 0.737 32.022 -11.842 1.00 61.31 95 ASP A C 1
ATOM 630 O O . ASP A 1 95 ? 0.155 30.946 -11.950 1.00 61.31 95 ASP A O 1
ATOM 634 N N . LEU A 1 96 ? 1.905 32.239 -12.465 1.00 56.38 96 LEU A N 1
ATOM 635 C CA . LEU A 1 96 ? 2.566 31.262 -13.347 1.00 56.38 96 LEU A CA 1
ATOM 636 C C . LEU A 1 96 ? 3.104 30.039 -12.577 1.00 56.38 96 LEU A C 1
ATOM 638 O O . LEU A 1 96 ? 3.071 28.912 -13.075 1.00 56.38 96 LEU A O 1
ATOM 642 N N . ALA A 1 97 ? 3.590 30.233 -11.345 1.00 55.81 97 ALA A N 1
ATOM 643 C CA . ALA A 1 97 ? 3.981 29.136 -10.457 1.00 55.81 97 ALA A CA 1
ATOM 644 C C . ALA A 1 97 ? 2.759 28.339 -9.961 1.00 55.81 97 ALA A C 1
ATOM 646 O O . ALA A 1 97 ? 2.833 27.118 -9.823 1.00 55.81 97 ALA A O 1
ATOM 647 N N . VAL A 1 98 ? 1.623 29.008 -9.749 1.00 54.56 98 VAL A N 1
ATOM 648 C CA . VAL A 1 98 ? 0.338 28.383 -9.408 1.00 54.56 98 VAL A CA 1
ATOM 649 C C . VAL A 1 98 ? -0.236 27.609 -10.605 1.00 54.56 98 VAL A C 1
ATOM 651 O O . VAL A 1 98 ? -0.693 26.482 -10.423 1.00 54.56 98 VAL A O 1
ATOM 654 N N . GLU A 1 99 ? -0.141 28.129 -11.832 1.00 48.47 99 GLU A N 1
ATOM 655 C CA . GLU A 1 99 ? -0.582 27.441 -13.059 1.00 48.47 99 GLU A CA 1
ATOM 656 C C . GLU A 1 99 ? 0.298 26.226 -13.416 1.00 48.47 99 GLU A C 1
ATOM 658 O O . GLU A 1 99 ? -0.222 25.173 -13.801 1.00 48.47 99 GLU A O 1
ATOM 663 N N . ASN A 1 100 ? 1.617 26.302 -13.201 1.00 43.62 100 ASN A N 1
ATOM 664 C CA . ASN A 1 100 ? 2.521 25.153 -13.369 1.00 43.62 100 ASN A CA 1
ATOM 665 C C . ASN A 1 100 ? 2.335 24.069 -12.287 1.00 43.62 100 ASN A C 1
ATOM 667 O O . ASN A 1 100 ? 2.553 22.889 -12.563 1.00 43.62 100 ASN A O 1
ATOM 671 N N . HIS A 1 101 ? 1.874 24.424 -11.082 1.00 47.81 101 HIS A N 1
ATOM 672 C CA . HIS A 1 101 ? 1.441 23.456 -10.062 1.00 47.81 101 HIS A CA 1
ATOM 673 C C . HIS A 1 101 ? 0.046 22.864 -10.318 1.00 47.81 101 HIS A C 1
ATOM 675 O O . HIS A 1 101 ? -0.287 21.830 -9.743 1.00 47.81 101 HIS A O 1
ATOM 681 N N . ALA A 1 102 ? -0.774 23.487 -11.165 1.00 44.16 102 ALA A N 1
ATOM 682 C CA . ALA A 1 102 ? -2.125 23.014 -11.456 1.00 44.16 102 ALA A CA 1
ATOM 683 C C . ALA A 1 102 ? -2.179 21.957 -12.578 1.00 44.16 102 ALA A C 1
ATOM 685 O O . ALA A 1 102 ? -3.176 21.247 -12.697 1.00 44.16 102 ALA A O 1
ATOM 686 N N . THR A 1 103 ? -1.130 21.829 -13.403 1.00 45.50 103 THR A N 1
ATOM 687 C CA . THR A 1 103 ? -1.134 20.962 -14.605 1.00 45.50 103 THR A CA 1
ATOM 688 C C . THR A 1 103 ? -0.274 19.698 -14.487 1.00 45.50 103 THR A C 1
ATOM 690 O O . THR A 1 103 ? -0.538 18.708 -15.172 1.00 45.50 103 THR A O 1
ATOM 693 N N . ALA A 1 104 ? 0.681 19.662 -13.558 1.00 46.19 104 ALA A N 1
ATOM 694 C CA . ALA A 1 104 ? 1.239 18.426 -13.021 1.00 46.19 104 ALA A CA 1
ATOM 695 C C . ALA A 1 104 ? 0.590 18.213 -11.654 1.00 46.19 104 ALA A C 1
ATOM 697 O O . ALA A 1 104 ? 0.752 19.070 -10.795 1.00 46.19 104 ALA A O 1
ATOM 698 N N . GLY A 1 105 ? -0.151 17.113 -11.456 1.00 57.97 105 GLY A N 1
ATOM 699 C CA . GLY A 1 105 ? -0.755 16.801 -10.153 1.00 57.97 105 GLY A CA 1
ATOM 700 C C . GLY A 1 105 ? 0.234 17.073 -9.018 1.00 57.97 105 GLY A C 1
ATOM 701 O O . GLY A 1 105 ? 1.438 16.832 -9.189 1.00 57.97 105 GLY A O 1
ATOM 702 N N . SER A 1 106 ? -0.267 17.626 -7.913 1.00 78.75 106 SER A N 1
ATOM 703 C CA . SER A 1 106 ? 0.558 18.053 -6.783 1.00 78.75 106 SER A CA 1
ATOM 704 C C . SER A 1 106 ? 1.519 16.935 -6.363 1.00 78.75 106 SER A C 1
ATOM 706 O O . SER A 1 106 ? 1.258 15.755 -6.612 1.00 78.75 106 SER A O 1
ATOM 708 N N . ASP A 1 107 ? 2.639 17.252 -5.711 1.00 85.25 107 ASP A N 1
ATOM 709 C CA . ASP A 1 107 ? 3.556 16.194 -5.256 1.00 85.25 107 ASP A CA 1
ATOM 710 C C . ASP A 1 107 ? 2.846 15.156 -4.364 1.00 85.25 107 ASP A C 1
ATOM 712 O O . ASP A 1 107 ? 3.159 13.968 -4.434 1.00 85.25 107 ASP A O 1
ATOM 716 N N . ALA A 1 108 ? 1.794 15.565 -3.648 1.00 89.44 108 ALA A N 1
ATOM 717 C CA . ALA A 1 108 ? 0.904 14.666 -2.921 1.00 89.44 108 ALA A CA 1
ATOM 718 C C . ALA A 1 108 ? 0.123 13.704 -3.843 1.00 89.44 108 ALA A C 1
ATOM 720 O O . ALA A 1 108 ? 0.021 12.515 -3.539 1.00 89.44 108 ALA A O 1
ATOM 721 N N . ASP A 1 109 ? -0.378 14.169 -4.992 1.00 92.00 109 ASP A N 1
ATOM 722 C CA . ASP A 1 109 ? -1.063 13.323 -5.981 1.00 92.00 109 ASP A CA 1
ATOM 723 C C . ASP A 1 109 ? -0.105 12.323 -6.636 1.00 92.00 109 ASP A C 1
ATOM 725 O O . ASP A 1 109 ? -0.477 11.173 -6.879 1.00 92.00 109 ASP A O 1
ATOM 729 N N . LYS A 1 110 ? 1.145 12.733 -6.896 1.00 94.62 110 LYS A N 1
ATOM 730 C CA . LYS A 1 110 ? 2.187 11.829 -7.411 1.00 94.62 110 LYS A CA 1
ATOM 731 C C . LYS A 1 110 ? 2.524 10.740 -6.396 1.00 94.62 110 LYS A C 1
ATOM 733 O O . LYS A 1 110 ? 2.630 9.579 -6.782 1.00 94.62 110 LYS A O 1
ATOM 738 N N . ILE A 1 111 ? 2.651 11.095 -5.116 1.00 96.25 111 ILE A N 1
ATOM 739 C CA . ILE A 1 111 ? 2.876 10.131 -4.030 1.00 96.25 111 ILE A CA 1
ATOM 740 C C . ILE A 1 111 ? 1.678 9.181 -3.902 1.00 96.25 111 ILE A C 1
ATOM 742 O O . ILE A 1 111 ? 1.867 7.970 -3.805 1.00 96.25 111 ILE A O 1
ATOM 746 N N . ALA A 1 112 ? 0.445 9.694 -3.967 1.00 96.56 112 ALA A N 1
ATOM 747 C CA . ALA A 1 112 ? -0.759 8.865 -3.942 1.00 96.56 112 ALA A CA 1
ATOM 748 C C . ALA A 1 112 ? -0.830 7.897 -5.134 1.00 96.56 112 ALA A C 1
ATOM 750 O O . ALA A 1 112 ? -1.141 6.721 -4.955 1.00 96.56 112 ALA A O 1
ATOM 751 N N . LEU A 1 113 ? -0.492 8.358 -6.343 1.00 97.31 113 LEU A N 1
ATOM 752 C CA . LEU A 1 113 ? -0.351 7.490 -7.513 1.00 97.31 113 LEU A CA 1
ATOM 753 C C . LEU A 1 113 ? 0.722 6.414 -7.283 1.00 97.31 113 LEU A C 1
ATOM 755 O O . LEU A 1 113 ? 0.466 5.239 -7.532 1.00 97.31 113 LEU A O 1
ATOM 759 N N . GLY A 1 114 ? 1.893 6.794 -6.770 1.00 98.25 114 GLY A N 1
ATOM 760 C CA . GLY A 1 114 ? 2.972 5.862 -6.445 1.00 98.25 114 GLY A CA 1
ATOM 761 C C . GLY A 1 114 ? 2.559 4.779 -5.446 1.00 98.25 114 GLY A C 1
ATOM 762 O O . GLY A 1 114 ? 2.877 3.613 -5.660 1.00 98.25 114 GLY A O 1
ATOM 763 N N . GLY A 1 115 ? 1.781 5.124 -4.416 1.00 98.31 115 GLY A N 1
ATOM 764 C CA . GLY A 1 115 ? 1.239 4.143 -3.471 1.00 98.31 115 GLY A CA 1
ATOM 765 C C . GLY A 1 115 ? 0.292 3.139 -4.140 1.00 98.31 115 GLY A C 1
ATOM 766 O O . GLY A 1 115 ? 0.467 1.932 -3.991 1.00 98.31 115 GLY A O 1
ATOM 767 N N . ARG A 1 116 ? -0.641 3.592 -4.991 1.00 98.56 116 ARG A N 1
ATOM 768 C CA . ARG A 1 116 ? -1.502 2.664 -5.758 1.00 98.56 116 ARG A CA 1
ATOM 769 C C . ARG A 1 116 ? -0.701 1.772 -6.706 1.00 98.56 116 ARG A C 1
ATOM 771 O O . ARG A 1 116 ? -0.990 0.584 -6.834 1.00 98.56 116 ARG A O 1
ATOM 778 N N . LEU A 1 117 ? 0.337 2.311 -7.341 1.00 98.56 117 LEU A N 1
ATOM 779 C CA . LEU A 1 117 ? 1.236 1.514 -8.175 1.00 98.56 117 LEU A CA 1
ATOM 780 C C . LEU A 1 117 ? 1.995 0.461 -7.341 1.00 98.56 117 LEU A C 1
ATOM 782 O O . LEU A 1 117 ? 2.139 -0.677 -7.782 1.00 98.56 117 LEU A O 1
ATOM 786 N N . TYR A 1 118 ? 2.432 0.802 -6.126 1.00 98.81 118 TYR A N 1
ATOM 787 C CA . TYR A 1 118 ? 3.105 -0.133 -5.217 1.00 98.81 118 TYR A CA 1
ATOM 788 C C . TYR A 1 118 ? 2.206 -1.320 -4.830 1.00 98.81 118 TYR A C 1
ATOM 790 O O . TYR A 1 118 ? 2.660 -2.466 -4.744 1.00 98.81 118 TYR A O 1
ATOM 798 N N . ASP A 1 119 ? 0.915 -1.059 -4.632 1.00 98.50 119 ASP A N 1
ATOM 799 C CA . ASP A 1 119 ? -0.097 -2.092 -4.435 1.00 98.50 119 ASP A CA 1
ATOM 800 C C . ASP A 1 119 ? -0.262 -2.970 -5.687 1.00 98.50 119 ASP A C 1
ATOM 802 O O . ASP A 1 119 ? -0.063 -4.192 -5.643 1.00 98.50 119 ASP A O 1
ATOM 806 N N . ASN A 1 120 ? -0.670 -2.355 -6.799 1.00 98.00 120 ASN A N 1
ATOM 807 C CA . ASN A 1 120 ? -0.945 -3.058 -8.044 1.00 98.00 120 ASN A CA 1
ATOM 808 C C . ASN A 1 120 ? -0.823 -2.127 -9.256 1.00 98.00 120 ASN A C 1
ATOM 810 O O . ASN A 1 120 ? -1.810 -1.590 -9.768 1.00 98.00 120 ASN A O 1
ATOM 814 N N . TRP A 1 121 ? 0.407 -1.974 -9.740 1.00 97.75 121 TRP A N 1
ATOM 815 C CA . TRP A 1 121 ? 0.718 -1.121 -10.879 1.00 97.75 121 TRP A CA 1
ATOM 816 C C . TRP A 1 121 ? 0.045 -1.556 -12.181 1.00 97.75 121 TRP A C 1
ATOM 818 O O . TRP A 1 121 ? -0.253 -0.684 -12.992 1.00 97.75 121 TRP A O 1
ATOM 828 N N . MET A 1 122 ? -0.232 -2.851 -12.384 1.00 97.50 122 MET A N 1
ATOM 829 C CA . MET A 1 122 ? -0.919 -3.329 -13.591 1.00 97.50 122 MET A CA 1
ATOM 830 C C . MET A 1 122 ? -2.353 -2.802 -13.637 1.00 97.50 122 MET A C 1
ATOM 832 O O . MET A 1 122 ? -2.753 -2.180 -14.619 1.00 97.50 122 MET A O 1
ATOM 836 N N . VAL A 1 123 ? -3.095 -2.971 -12.535 1.00 97.19 123 VAL A N 1
ATOM 837 C CA . VAL A 1 123 ? -4.479 -2.485 -12.415 1.00 97.19 123 VAL A CA 1
ATOM 838 C C . VAL A 1 123 ? -4.535 -0.961 -12.478 1.00 97.19 123 VAL A C 1
ATOM 840 O O . VAL A 1 123 ? -5.354 -0.415 -13.210 1.00 97.19 123 VAL A O 1
ATOM 843 N N . GLU A 1 124 ? -3.653 -0.265 -11.758 1.00 97.50 124 GLU A N 1
ATOM 844 C CA . GLU A 1 124 ? -3.614 1.203 -11.783 1.00 97.50 124 GLU A CA 1
ATOM 845 C C . GLU A 1 124 ? -3.229 1.755 -13.165 1.00 97.50 124 GLU A C 1
ATOM 847 O O . GLU A 1 124 ? -3.735 2.795 -13.577 1.00 97.50 124 GLU A O 1
ATOM 852 N N . SER A 1 125 ? -2.362 1.054 -13.904 1.00 95.56 125 SER A N 1
ATOM 853 C CA . SER A 1 125 ? -1.973 1.444 -15.267 1.00 95.56 125 SER A CA 1
ATOM 854 C C . SER A 1 125 ? -2.985 1.004 -16.329 1.00 95.56 125 SER A C 1
ATOM 856 O O . SER A 1 125 ? -2.819 1.360 -17.494 1.00 95.56 125 SER A O 1
ATOM 858 N N . GLY A 1 126 ? -4.017 0.240 -15.953 1.00 94.88 126 GLY A N 1
ATOM 859 C CA . GLY A 1 126 ? -5.018 -0.292 -16.876 1.00 94.88 126 GLY A CA 1
ATOM 860 C C . GLY A 1 126 ? -4.449 -1.273 -17.902 1.00 94.88 126 GLY A C 1
ATOM 861 O O . GLY A 1 126 ? -4.991 -1.370 -19.001 1.00 94.88 126 GLY A O 1
ATOM 862 N N . ILE A 1 127 ? -3.352 -1.960 -17.575 1.00 92.38 127 ILE A N 1
ATOM 863 C CA . ILE A 1 127 ? -2.758 -2.961 -18.463 1.00 92.38 127 ILE A CA 1
ATOM 864 C C . ILE A 1 127 ? -3.220 -4.368 -18.088 1.00 92.38 127 ILE A C 1
ATOM 866 O O . ILE A 1 127 ? -3.595 -4.638 -16.944 1.00 92.38 127 ILE A O 1
ATOM 870 N N . GLU A 1 128 ? -3.177 -5.274 -19.060 1.00 91.00 128 GLU A N 1
ATOM 871 C CA . GLU A 1 128 ? -3.452 -6.685 -18.811 1.00 91.00 128 GLU A CA 1
ATOM 872 C C . GLU A 1 128 ? -2.384 -7.308 -17.905 1.00 91.00 128 GLU A C 1
ATOM 874 O O . GLU A 1 128 ? -1.226 -6.885 -17.872 1.00 91.00 128 GLU A O 1
ATOM 879 N N . ALA A 1 129 ? -2.802 -8.322 -17.147 1.00 91.81 129 ALA A N 1
ATOM 880 C CA . ALA A 1 129 ? -1.921 -9.099 -16.292 1.00 91.81 129 ALA A CA 1
ATOM 881 C C . ALA A 1 129 ? -0.774 -9.703 -17.115 1.00 91.81 129 ALA A C 1
ATOM 883 O O . ALA A 1 129 ? -1.015 -10.368 -18.125 1.00 91.81 129 ALA A O 1
ATOM 884 N N . LEU A 1 130 ? 0.463 -9.493 -16.660 1.00 91.06 130 LEU A N 1
ATOM 885 C CA . LEU A 1 130 ? 1.621 -10.116 -17.290 1.00 91.06 130 LEU A CA 1
ATOM 886 C C . LEU A 1 130 ? 1.561 -11.646 -17.139 1.00 91.06 130 LEU A C 1
ATOM 888 O O . LEU A 1 130 ? 1.138 -12.133 -16.085 1.00 91.06 130 LEU A O 1
ATOM 892 N N . PRO A 1 131 ? 1.984 -12.402 -18.168 1.00 93.25 131 PRO A N 1
ATOM 893 C CA . PRO A 1 131 ? 2.070 -13.851 -18.084 1.00 93.25 131 PRO A CA 1
ATOM 894 C C . PRO A 1 131 ? 3.298 -14.291 -17.281 1.00 93.25 131 PRO A C 1
ATOM 896 O O . PRO A 1 131 ? 4.374 -13.700 -17.396 1.00 93.25 131 PRO A O 1
ATOM 899 N N . GLY A 1 132 ? 3.163 -15.401 -16.559 1.00 95.06 132 GLY A N 1
ATOM 900 C CA . GLY A 1 132 ? 4.232 -16.009 -15.779 1.00 95.06 132 GLY A CA 1
ATOM 901 C C . GLY A 1 132 ? 4.508 -15.281 -14.467 1.00 95.06 132 GLY A C 1
ATOM 902 O O . GLY A 1 132 ? 3.842 -14.312 -14.107 1.00 95.06 132 GLY A O 1
ATOM 903 N N . ASP A 1 133 ? 5.510 -15.769 -13.741 1.00 97.31 133 ASP A N 1
ATOM 904 C CA . ASP A 1 133 ? 5.952 -15.172 -12.484 1.00 97.31 133 ASP A CA 1
ATOM 905 C C . ASP A 1 133 ? 7.012 -14.088 -12.716 1.00 97.31 133 ASP A C 1
ATOM 907 O O . ASP A 1 133 ? 7.791 -14.130 -13.673 1.00 97.31 133 ASP A O 1
ATOM 911 N N . HIS A 1 134 ? 7.095 -13.143 -11.780 1.00 97.44 134 HIS A N 1
ATOM 912 C CA . HIS A 1 134 ? 8.173 -12.169 -11.716 1.00 97.44 134 HIS A CA 1
ATOM 913 C C . HIS A 1 134 ? 9.526 -12.907 -11.676 1.00 97.44 134 HIS A C 1
ATOM 915 O O . HIS A 1 134 ? 9.666 -13.850 -10.898 1.00 97.44 134 HIS A O 1
ATOM 921 N N . PRO A 1 135 ? 10.565 -12.492 -12.429 1.00 96.81 135 PRO A N 1
ATOM 922 C CA . PRO A 1 135 ? 11.809 -13.264 -12.547 1.00 96.81 135 PRO A CA 1
ATOM 923 C C . PRO A 1 135 ? 12.516 -13.573 -11.219 1.00 96.81 135 PRO A C 1
ATOM 925 O O . PRO A 1 135 ? 13.102 -14.638 -11.053 1.00 96.81 135 PRO A O 1
ATOM 928 N N . LEU A 1 136 ? 12.454 -12.660 -10.244 1.00 97.12 136 LEU A N 1
ATOM 929 C CA . LEU A 1 136 ? 12.982 -12.917 -8.896 1.00 97.12 136 LEU A CA 1
ATOM 930 C C . LEU A 1 136 ? 12.152 -13.905 -8.073 1.00 97.12 136 LEU A C 1
ATOM 932 O O . LEU A 1 136 ? 12.655 -14.439 -7.094 1.00 97.12 136 LEU A O 1
ATOM 936 N N . TRP A 1 137 ? 10.907 -14.188 -8.444 1.00 97.62 137 TRP A N 1
ATOM 937 C CA . TRP A 1 137 ? 10.028 -15.049 -7.659 1.00 97.62 137 TRP A CA 1
ATOM 938 C C . TRP A 1 137 ? 10.576 -16.471 -7.500 1.00 97.62 137 TRP A C 1
ATOM 940 O O . TRP A 1 137 ? 10.380 -17.091 -6.459 1.00 97.62 137 TRP A O 1
ATOM 950 N N . SER A 1 138 ? 11.354 -16.958 -8.472 1.00 96.25 138 SER A N 1
ATOM 951 C CA . SER A 1 138 ? 11.998 -18.272 -8.403 1.00 96.25 138 SER A CA 1
ATOM 952 C C . SER A 1 138 ? 13.120 -18.369 -7.361 1.00 96.25 138 SER A C 1
ATOM 954 O O . SER A 1 138 ? 13.639 -19.459 -7.134 1.00 96.25 138 SER A O 1
ATOM 956 N N . THR A 1 139 ? 13.552 -17.256 -6.754 1.00 96.62 139 THR A N 1
ATOM 957 C CA . THR A 1 139 ? 14.602 -17.267 -5.719 1.00 96.62 139 THR A CA 1
ATOM 958 C C . THR A 1 139 ? 14.057 -17.505 -4.312 1.00 96.62 139 THR A C 1
ATOM 960 O O . THR A 1 139 ? 14.842 -17.593 -3.371 1.00 96.62 139 THR A O 1
ATOM 963 N N . GLN A 1 140 ? 12.736 -17.606 -4.156 1.00 95.75 140 GLN A N 1
ATOM 964 C CA . GLN A 1 140 ? 12.066 -17.969 -2.908 1.00 95.75 140 GLN A CA 1
ATOM 965 C C . GLN A 1 140 ? 11.185 -19.209 -3.120 1.00 95.75 140 GLN A C 1
ATOM 967 O O . GLN A 1 140 ? 10.810 -19.524 -4.247 1.00 95.75 140 GLN A O 1
ATOM 972 N N . THR A 1 141 ? 10.860 -19.932 -2.047 1.00 94.56 141 THR A N 1
ATOM 973 C CA . THR A 1 141 ? 10.063 -21.177 -2.111 1.00 94.56 141 THR A CA 1
ATOM 974 C C . THR A 1 141 ? 8.919 -21.237 -1.095 1.00 94.56 141 THR A C 1
ATOM 976 O O . THR A 1 141 ? 8.249 -22.261 -0.973 1.00 94.56 141 THR A O 1
ATOM 979 N N . THR A 1 142 ? 8.696 -20.165 -0.339 1.00 95.00 142 THR A N 1
ATOM 980 C CA . THR A 1 142 ? 7.785 -20.128 0.812 1.00 95.00 142 THR A CA 1
ATOM 981 C C . THR A 1 142 ? 6.416 -19.551 0.471 1.00 95.00 142 THR A C 1
ATOM 983 O O . THR A 1 142 ? 5.405 -20.040 0.976 1.00 95.00 142 THR A O 1
ATOM 986 N N . ASN A 1 143 ? 6.358 -18.545 -0.402 1.00 96.31 143 ASN A N 1
ATOM 987 C CA . ASN A 1 143 ? 5.114 -17.968 -0.897 1.00 96.31 143 ASN A CA 1
ATOM 988 C C . ASN A 1 143 ? 4.694 -18.691 -2.182 1.00 96.31 143 ASN A C 1
ATOM 990 O O . ASN A 1 143 ? 5.429 -18.705 -3.168 1.00 96.31 143 ASN A O 1
ATOM 994 N N . THR A 1 144 ? 3.501 -19.285 -2.167 1.00 96.31 144 THR A N 1
ATOM 995 C CA . THR A 1 144 ? 2.980 -20.150 -3.240 1.00 96.31 144 THR A CA 1
ATOM 996 C C . THR A 1 144 ? 2.128 -19.415 -4.275 1.00 96.31 144 THR A C 1
ATOM 998 O O . THR A 1 144 ? 1.482 -20.053 -5.105 1.00 96.31 144 THR A O 1
ATOM 1001 N N . ARG A 1 145 ? 2.076 -18.080 -4.220 1.00 95.88 145 ARG A N 1
ATOM 1002 C CA . ARG A 1 145 ? 1.378 -17.268 -5.228 1.00 95.88 145 ARG A CA 1
ATOM 1003 C C . ARG A 1 145 ? 2.091 -17.327 -6.572 1.00 95.88 145 ARG A C 1
ATOM 1005 O O . ARG A 1 145 ? 3.284 -17.605 -6.632 1.00 95.88 145 ARG A O 1
ATOM 1012 N N . THR A 1 146 ? 1.336 -17.031 -7.622 1.00 96.62 146 THR A N 1
ATOM 1013 C CA . THR A 1 146 ? 1.775 -17.155 -9.011 1.00 96.62 146 THR A CA 1
ATOM 1014 C C . THR A 1 146 ? 1.270 -15.987 -9.857 1.00 96.62 146 THR A C 1
ATOM 1016 O O . THR A 1 146 ? 0.433 -15.177 -9.424 1.00 96.62 146 THR A O 1
ATOM 1019 N N . GLU A 1 147 ? 1.767 -15.942 -11.086 1.00 95.31 147 GLU A N 1
ATOM 1020 C CA . GLU A 1 147 ? 1.379 -15.053 -12.169 1.00 95.31 147 GLU A CA 1
ATOM 1021 C C . GLU A 1 147 ? 1.523 -13.575 -11.764 1.00 95.31 147 GLU A C 1
ATOM 1023 O O . GLU A 1 147 ? 2.373 -13.208 -10.944 1.00 95.31 147 GLU A O 1
ATOM 1028 N N . ALA A 1 148 ? 0.637 -12.710 -12.260 1.00 95.62 148 ALA A N 1
ATOM 1029 C CA . ALA A 1 148 ? 0.593 -11.285 -11.940 1.00 95.62 148 ALA A CA 1
ATOM 1030 C C . ALA A 1 148 ? 0.654 -10.951 -10.436 1.00 95.62 148 ALA A C 1
ATOM 1032 O O . ALA A 1 148 ? 1.102 -9.870 -10.060 1.00 95.62 148 ALA A O 1
ATOM 1033 N N . THR A 1 149 ? 0.257 -11.853 -9.532 1.00 95.94 149 THR A N 1
ATOM 1034 C CA . THR A 1 149 ? 0.356 -11.564 -8.092 1.00 95.94 149 THR A CA 1
ATOM 1035 C C . THR A 1 149 ? 1.807 -11.377 -7.639 1.00 95.94 149 THR A C 1
ATOM 1037 O O . THR A 1 149 ? 2.066 -10.562 -6.755 1.00 95.94 149 THR A O 1
ATOM 1040 N N . THR A 1 150 ? 2.745 -12.076 -8.276 1.00 97.44 150 THR A N 1
ATOM 1041 C CA . THR A 1 150 ? 4.186 -12.032 -7.974 1.00 97.44 150 THR A CA 1
ATOM 1042 C C . THR A 1 150 ? 4.856 -10.725 -8.416 1.00 97.44 150 THR A C 1
ATOM 1044 O O . THR A 1 150 ? 5.926 -10.384 -7.922 1.00 97.44 150 THR A O 1
ATOM 1047 N N . PHE A 1 151 ? 4.210 -9.956 -9.299 1.00 97.56 151 PHE A N 1
ATOM 1048 C CA . PHE A 1 151 ? 4.694 -8.661 -9.792 1.00 97.56 151 PHE A CA 1
ATOM 1049 C C . PHE A 1 151 ? 4.279 -7.472 -8.916 1.00 97.56 151 PHE A C 1
ATOM 1051 O O . PHE A 1 151 ? 4.672 -6.335 -9.186 1.00 97.56 151 PHE A O 1
ATOM 1058 N N . ARG A 1 152 ? 3.454 -7.691 -7.887 1.00 97.62 152 ARG A N 1
ATOM 1059 C CA . ARG A 1 152 ? 3.008 -6.622 -6.985 1.00 97.62 152 ARG A CA 1
ATOM 1060 C C . ARG A 1 152 ? 4.109 -6.313 -5.979 1.00 97.62 152 ARG A C 1
ATOM 1062 O O . ARG A 1 152 ? 4.524 -7.207 -5.245 1.00 97.62 152 ARG A O 1
ATOM 1069 N N . CYS A 1 153 ? 4.531 -5.050 -5.871 1.00 98.44 153 CYS A N 1
ATOM 1070 C CA . CYS A 1 153 ? 5.635 -4.663 -4.985 1.00 98.44 153 CYS A CA 1
ATOM 1071 C C . CYS A 1 153 ? 5.362 -5.082 -3.535 1.00 98.44 153 CYS A C 1
ATOM 1073 O O . CYS A 1 153 ? 6.234 -5.650 -2.878 1.00 98.44 153 CYS A O 1
ATOM 1075 N N . LYS A 1 154 ? 4.119 -4.895 -3.070 1.00 97.88 154 LYS A N 1
ATOM 1076 C CA . LYS A 1 154 ? 3.687 -5.320 -1.733 1.00 97.88 154 LYS A CA 1
ATOM 1077 C C . LYS A 1 154 ? 3.856 -6.816 -1.471 1.00 97.88 154 LYS A C 1
ATOM 1079 O O . LYS A 1 154 ? 3.897 -7.211 -0.314 1.00 97.88 154 LYS A O 1
ATOM 1084 N N . GLU A 1 155 ? 3.874 -7.670 -2.498 1.00 97.44 155 GLU A N 1
ATOM 1085 C CA . GLU A 1 155 ? 3.948 -9.123 -2.303 1.00 97.44 155 GLU A CA 1
ATOM 1086 C C . GLU A 1 155 ? 5.356 -9.554 -1.879 1.00 97.44 155 GLU A C 1
ATOM 1088 O O . GLU A 1 155 ? 5.500 -10.434 -1.034 1.00 97.44 155 GLU A O 1
ATOM 1093 N N . CYS A 1 156 ? 6.385 -8.869 -2.382 1.00 98.06 156 CYS A N 1
ATOM 1094 C CA . CYS A 1 156 ? 7.767 -9.054 -1.946 1.00 98.06 156 CYS A CA 1
ATOM 1095 C C . CYS A 1 156 ? 8.100 -8.198 -0.717 1.00 98.06 156 CYS A C 1
ATOM 1097 O O . CYS A 1 156 ? 8.728 -8.672 0.223 1.00 98.06 156 CYS A O 1
ATOM 1099 N N . HIS A 1 157 ? 7.673 -6.935 -0.718 1.00 98.31 157 HIS A N 1
ATOM 1100 C CA . HIS A 1 157 ? 8.164 -5.917 0.215 1.00 98.31 157 HIS A CA 1
ATOM 1101 C C . HIS A 1 157 ? 7.211 -5.605 1.377 1.00 98.31 157 HIS A C 1
ATOM 1103 O O . HIS A 1 157 ? 7.563 -4.815 2.254 1.00 98.31 157 HIS A O 1
ATOM 1109 N N . GLY A 1 158 ? 6.042 -6.247 1.412 1.00 97.81 158 GLY A N 1
ATOM 1110 C CA . GLY A 1 158 ? 5.039 -6.095 2.461 1.00 97.81 158 GLY A CA 1
ATOM 1111 C C . GLY A 1 158 ? 4.194 -4.833 2.323 1.00 97.81 158 GLY A C 1
ATOM 1112 O O . GLY A 1 158 ? 4.634 -3.799 1.831 1.00 97.81 158 GLY A O 1
ATOM 1113 N N . TRP A 1 159 ? 2.959 -4.892 2.817 1.00 97.81 159 TRP A N 1
ATOM 1114 C CA . TRP A 1 159 ? 2.122 -3.695 2.973 1.00 97.81 159 TRP A CA 1
ATOM 1115 C C . TRP A 1 159 ? 2.672 -2.701 3.992 1.00 97.81 159 TRP A C 1
ATOM 1117 O O . TRP A 1 159 ? 2.334 -1.522 3.965 1.00 97.81 159 TRP A O 1
ATOM 1127 N N . ASP A 1 160 ? 3.518 -3.196 4.886 1.00 97.56 160 ASP A N 1
ATOM 1128 C CA . ASP A 1 160 ? 4.212 -2.419 5.893 1.00 97.56 160 ASP A CA 1
ATOM 1129 C C . ASP A 1 160 ? 5.597 -1.937 5.445 1.00 97.56 160 ASP A C 1
ATOM 1131 O O . ASP A 1 160 ? 6.313 -1.322 6.234 1.00 97.56 160 ASP A O 1
ATOM 1135 N N . TYR A 1 161 ? 5.972 -2.231 4.193 1.00 98.38 161 TYR A N 1
ATOM 1136 C CA . TYR A 1 161 ? 7.226 -1.842 3.551 1.00 98.38 161 TYR A CA 1
ATOM 1137 C C . TYR A 1 161 ? 8.487 -2.487 4.140 1.00 98.38 161 TYR A C 1
ATOM 1139 O O . TYR A 1 161 ? 9.598 -2.084 3.780 1.00 98.38 161 TYR A O 1
ATOM 1147 N N . LYS A 1 162 ? 8.353 -3.463 5.047 1.00 97.88 162 LYS A N 1
ATOM 1148 C CA . LYS A 1 162 ? 9.474 -4.056 5.802 1.00 97.88 162 LYS A CA 1
ATOM 1149 C C . LYS A 1 162 ? 9.845 -5.470 5.349 1.00 97.88 162 LYS A C 1
ATOM 1151 O O . LYS A 1 162 ? 10.865 -5.983 5.809 1.00 97.88 162 LYS A O 1
ATOM 1156 N N . GLY A 1 163 ? 9.083 -6.060 4.426 1.00 97.19 163 GLY A N 1
ATOM 1157 C CA . GLY A 1 163 ? 9.366 -7.373 3.841 1.00 97.19 163 GLY A CA 1
ATOM 1158 C C . GLY A 1 163 ? 9.587 -8.450 4.908 1.00 97.19 163 GLY A C 1
ATOM 1159 O O . GLY A 1 163 ? 8.762 -8.633 5.805 1.00 97.19 163 GLY A O 1
ATOM 1160 N N . ASP A 1 164 ? 10.734 -9.119 4.832 1.00 96.38 164 ASP A N 1
ATOM 1161 C CA . ASP A 1 164 ? 11.208 -10.177 5.733 1.00 96.38 164 ASP A CA 1
ATOM 1162 C C . ASP A 1 164 ? 11.402 -9.772 7.206 1.00 96.38 164 ASP A C 1
ATOM 1164 O O . ASP A 1 164 ? 11.527 -10.640 8.067 1.00 96.38 164 ASP A O 1
ATOM 1168 N N . THR A 1 165 ? 11.391 -8.476 7.521 1.00 96.12 165 THR A N 1
ATOM 1169 C CA . THR A 1 165 ? 11.492 -7.955 8.900 1.00 96.12 165 THR A CA 1
ATOM 1170 C C . THR A 1 165 ? 10.177 -7.377 9.430 1.00 96.12 165 THR A C 1
ATOM 1172 O O . THR A 1 165 ? 10.144 -6.753 10.495 1.00 96.12 165 THR A O 1
ATOM 1175 N N . GLY A 1 166 ? 9.100 -7.534 8.659 1.00 96.00 166 GLY A N 1
ATOM 1176 C CA . GLY A 1 166 ? 7.811 -6.897 8.878 1.00 96.00 166 GLY A CA 1
ATOM 1177 C C . GLY A 1 166 ? 6.662 -7.850 9.186 1.00 96.00 166 GLY A C 1
ATOM 1178 O O . GLY A 1 166 ? 6.845 -8.978 9.635 1.00 96.00 166 GLY A O 1
ATOM 1179 N N . ALA A 1 167 ? 5.454 -7.403 8.858 1.00 95.81 167 ALA A N 1
ATOM 1180 C CA . ALA A 1 167 ? 4.227 -8.190 8.886 1.00 95.81 167 ALA A CA 1
ATOM 1181 C C . ALA A 1 167 ? 4.331 -9.463 8.030 1.00 95.81 167 ALA A C 1
ATOM 1183 O O . ALA A 1 167 ? 3.635 -10.444 8.283 1.00 95.81 167 ALA A O 1
ATOM 1184 N N . TYR A 1 168 ? 5.199 -9.450 7.014 1.00 95.75 168 TYR A N 1
ATOM 1185 C CA . TYR A 1 168 ? 5.450 -10.579 6.120 1.00 95.75 168 TYR A CA 1
ATOM 1186 C C . TYR A 1 168 ? 6.670 -11.407 6.531 1.00 95.75 168 TYR A C 1
ATOM 1188 O O . TYR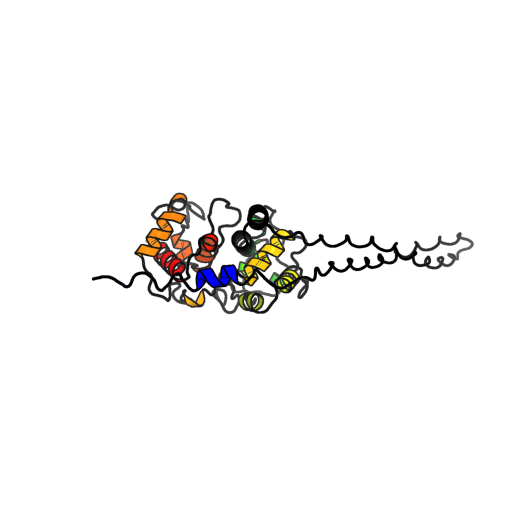 A 1 168 ? 7.068 -12.284 5.776 1.00 95.75 168 TYR A O 1
ATOM 1196 N N . ALA A 1 169 ? 7.243 -11.198 7.722 1.00 95.38 169 ALA A N 1
ATOM 1197 C CA . ALA A 1 169 ? 8.351 -12.009 8.237 1.00 95.38 169 ALA A CA 1
ATOM 1198 C C . ALA A 1 169 ? 7.977 -13.489 8.452 1.00 95.38 169 ALA A C 1
ATOM 1200 O O . ALA A 1 169 ? 8.851 -14.345 8.552 1.00 95.38 169 ALA A O 1
ATOM 1201 N N . THR A 1 170 ? 6.680 -13.804 8.533 1.00 93.94 170 THR A N 1
ATOM 1202 C CA . THR A 1 170 ? 6.159 -15.172 8.651 1.00 93.94 170 THR A CA 1
ATOM 1203 C C . THR A 1 170 ? 4.829 -15.325 7.901 1.00 93.94 170 THR A C 1
ATOM 1205 O O . THR A 1 170 ? 4.283 -14.367 7.351 1.00 93.94 170 THR A O 1
ATOM 1208 N N . GLY A 1 171 ? 4.282 -16.543 7.883 1.00 93.19 171 GLY A N 1
ATOM 1209 C CA . GLY A 1 171 ? 2.967 -16.828 7.312 1.00 93.19 171 GLY A CA 1
ATOM 1210 C C . GLY A 1 171 ? 2.973 -16.986 5.791 1.00 93.19 171 GLY A C 1
ATOM 1211 O O . GLY A 1 171 ? 4.016 -17.107 5.156 1.00 93.19 171 GLY A O 1
ATOM 1212 N N . SER A 1 172 ? 1.778 -17.004 5.196 1.00 94.44 172 SER A N 1
ATOM 1213 C CA . SER A 1 172 ? 1.592 -17.333 3.773 1.00 94.44 172 SER A CA 1
ATOM 1214 C C . SER A 1 172 ? 2.141 -16.287 2.804 1.00 94.44 172 SER A C 1
ATOM 1216 O O . SER A 1 172 ? 2.190 -16.546 1.606 1.00 94.44 172 SER A O 1
ATOM 1218 N N . HIS A 1 173 ? 2.506 -15.102 3.293 1.00 95.62 173 HIS A N 1
ATOM 1219 C CA . HIS A 1 173 ? 3.096 -14.032 2.493 1.00 95.62 173 HIS A CA 1
ATOM 1220 C C . HIS A 1 173 ? 4.625 -13.968 2.590 1.00 95.62 173 HIS A C 1
ATOM 1222 O O . HIS A 1 173 ? 5.234 -13.201 1.849 1.00 95.62 173 HIS A O 1
ATOM 1228 N N . PHE A 1 174 ? 5.258 -14.761 3.461 1.00 96.88 174 PHE A N 1
ATOM 1229 C CA . PHE A 1 174 ? 6.708 -14.723 3.632 1.00 96.88 174 PHE A CA 1
ATOM 1230 C C . PHE A 1 174 ? 7.434 -15.134 2.351 1.00 96.88 174 PHE A C 1
ATOM 1232 O O . PHE A 1 174 ? 7.191 -16.212 1.809 1.00 96.88 174 PHE A O 1
ATOM 1239 N N . THR A 1 175 ? 8.348 -14.281 1.894 1.00 96.88 175 THR A N 1
ATOM 1240 C CA . THR A 1 175 ? 9.196 -14.494 0.708 1.00 96.88 175 THR A CA 1
ATOM 1241 C C . THR A 1 175 ? 10.692 -14.458 1.029 1.00 96.88 175 THR A C 1
ATOM 1243 O O . THR A 1 175 ? 11.500 -14.896 0.218 1.00 96.88 175 THR A O 1
ATOM 1246 N N . GLY A 1 176 ? 11.084 -13.905 2.183 1.00 97.00 176 GLY A N 1
ATOM 1247 C CA . GLY A 1 176 ? 12.484 -13.610 2.507 1.00 97.00 176 GLY A CA 1
ATOM 1248 C C . GLY A 1 176 ? 13.069 -12.394 1.774 1.00 97.00 176 GLY A C 1
ATOM 1249 O O . GLY A 1 176 ? 14.253 -12.109 1.934 1.00 97.00 176 GLY A O 1
ATOM 1250 N N . PHE A 1 177 ? 12.280 -11.662 0.978 1.00 97.38 177 PHE A N 1
ATOM 1251 C CA . PHE A 1 177 ? 12.739 -10.417 0.363 1.00 97.38 177 PHE A CA 1
ATOM 1252 C C . PHE A 1 177 ? 12.744 -9.265 1.368 1.00 97.38 177 PHE A C 1
ATOM 1254 O O . PHE A 1 177 ? 11.831 -9.114 2.180 1.00 97.38 177 PHE A O 1
ATOM 1261 N N . THR A 1 178 ? 13.766 -8.415 1.280 1.00 96.62 178 THR A N 1
ATOM 1262 C CA . THR A 1 178 ? 13.897 -7.259 2.168 1.00 96.62 178 THR A CA 1
ATOM 1263 C C . THR A 1 178 ? 12.856 -6.183 1.867 1.00 96.62 178 THR A C 1
ATOM 1265 O O . THR A 1 178 ? 12.411 -6.031 0.729 1.00 96.62 178 THR A O 1
ATOM 1268 N N . GLY A 1 179 ? 12.471 -5.411 2.880 1.00 97.56 179 GLY A N 1
ATOM 1269 C CA . GLY A 1 179 ? 11.596 -4.252 2.718 1.00 97.56 179 GLY A CA 1
ATOM 1270 C C . GLY A 1 179 ? 12.230 -3.075 1.964 1.00 97.56 179 GLY A C 1
ATOM 1271 O O . GLY A 1 179 ? 13.432 -3.028 1.708 1.00 97.56 179 GLY A O 1
ATOM 1272 N N . VAL A 1 180 ? 11.411 -2.067 1.660 1.00 98.31 180 VAL A N 1
ATOM 1273 C CA . VAL A 1 180 ? 11.821 -0.849 0.937 1.00 98.31 180 VAL A CA 1
ATOM 1274 C C . VAL A 1 180 ? 12.134 0.340 1.847 1.00 98.31 180 VAL A C 1
ATOM 1276 O O . VAL A 1 180 ? 12.745 1.298 1.384 1.00 98.31 180 VAL A O 1
ATOM 1279 N N . MET A 1 181 ? 11.812 0.276 3.147 1.00 97.31 181 MET A N 1
ATOM 1280 C CA . MET A 1 181 ? 12.041 1.383 4.098 1.00 97.31 181 MET A CA 1
ATOM 1281 C C . MET A 1 181 ? 13.482 1.911 4.088 1.00 97.31 181 MET A C 1
ATOM 1283 O O . MET A 1 181 ? 13.718 3.118 4.116 1.00 97.31 181 MET A O 1
ATOM 1287 N N . ARG A 1 182 ? 14.472 1.009 4.047 1.00 95.38 182 ARG A N 1
ATOM 1288 C CA . ARG A 1 182 ? 15.886 1.407 4.018 1.00 95.38 182 ARG A CA 1
ATOM 1289 C C . ARG A 1 182 ? 16.253 2.077 2.696 1.00 95.38 182 ARG A C 1
ATOM 1291 O O . ARG A 1 182 ? 16.982 3.061 2.725 1.00 95.38 182 ARG A O 1
ATOM 1298 N N . ALA A 1 183 ? 15.779 1.543 1.572 1.00 95.81 183 ALA A N 1
ATOM 1299 C CA . ALA A 1 183 ? 16.045 2.112 0.255 1.00 95.81 183 ALA A CA 1
ATOM 1300 C C . ALA A 1 183 ? 15.460 3.525 0.156 1.00 95.81 183 ALA A C 1
ATOM 1302 O O . ALA A 1 183 ? 16.201 4.454 -0.144 1.00 95.81 183 ALA A O 1
ATOM 1303 N N . GLY A 1 184 ? 14.190 3.697 0.536 1.00 96.12 184 GLY A N 1
ATOM 1304 C CA . GLY A 1 184 ? 13.514 4.997 0.549 1.00 96.12 184 GLY A CA 1
ATOM 1305 C C . GLY A 1 184 ? 14.230 6.062 1.380 1.00 96.12 184 GLY A C 1
ATOM 1306 O O . GLY A 1 184 ? 14.307 7.212 0.983 1.00 96.12 184 GLY A O 1
ATOM 1307 N N . LYS A 1 185 ? 14.842 5.674 2.506 1.00 94.81 185 LYS A N 1
ATOM 1308 C CA . LYS A 1 185 ? 15.580 6.609 3.369 1.00 94.81 185 LYS A CA 1
ATOM 1309 C C . LYS A 1 185 ? 16.992 6.949 2.875 1.00 94.81 185 LYS A C 1
ATOM 1311 O O . LYS A 1 185 ? 17.528 7.995 3.232 1.00 94.81 185 LYS A O 1
ATOM 1316 N N . MET A 1 186 ? 17.648 6.021 2.182 1.00 95.50 186 MET A N 1
ATOM 1317 C CA . MET A 1 186 ? 19.097 6.079 1.936 1.00 95.50 186 MET A CA 1
ATOM 1318 C C . MET A 1 186 ? 19.464 6.390 0.486 1.00 95.50 186 MET A C 1
ATOM 1320 O O . MET A 1 186 ? 20.619 6.720 0.226 1.00 95.50 186 MET A O 1
ATOM 1324 N N . MET A 1 187 ? 18.534 6.223 -0.451 1.00 96.44 187 MET A N 1
ATOM 1325 C CA . MET A 1 187 ? 18.775 6.371 -1.884 1.00 96.44 187 MET A CA 1
ATOM 1326 C C . MET A 1 187 ? 18.146 7.664 -2.388 1.00 96.44 187 MET A C 1
ATOM 1328 O O . MET A 1 187 ? 17.095 8.071 -1.904 1.00 96.44 187 MET A O 1
ATOM 1332 N N . SER A 1 188 ? 18.774 8.302 -3.376 1.00 96.31 188 SER A N 1
ATOM 1333 C CA . SER A 1 188 ? 18.130 9.415 -4.071 1.00 96.31 188 SER A CA 1
ATOM 1334 C C . SER A 1 188 ? 16.943 8.913 -4.899 1.00 96.31 188 SER A C 1
ATOM 1336 O O . SER A 1 188 ? 16.877 7.737 -5.269 1.00 96.31 188 SER A O 1
ATOM 1338 N N . LYS A 1 189 ? 16.023 9.812 -5.262 1.00 94.69 189 LYS A N 1
ATOM 1339 C CA . LYS A 1 189 ? 14.923 9.479 -6.177 1.00 94.69 189 LYS A CA 1
ATOM 1340 C C . LYS A 1 189 ? 15.422 8.876 -7.496 1.00 94.69 189 LYS A C 1
ATOM 1342 O O . LYS A 1 189 ? 14.825 7.921 -7.989 1.00 94.69 189 LYS A O 1
ATOM 1347 N N . ASP A 1 190 ? 16.523 9.386 -8.044 1.00 95.00 190 ASP A N 1
ATOM 1348 C CA . ASP A 1 190 ? 17.107 8.857 -9.279 1.00 95.00 190 ASP A CA 1
ATOM 1349 C C . ASP A 1 190 ? 17.670 7.447 -9.077 1.00 95.00 190 ASP A C 1
ATOM 1351 O O . ASP A 1 190 ? 17.425 6.564 -9.900 1.00 95.00 190 ASP A O 1
ATOM 1355 N N . ASP A 1 191 ? 18.340 7.188 -7.951 1.00 97.56 191 ASP A N 1
ATOM 1356 C CA . ASP A 1 191 ? 18.815 5.842 -7.618 1.00 97.56 191 ASP A CA 1
ATOM 1357 C C . ASP A 1 191 ? 17.648 4.858 -7.439 1.00 97.56 191 ASP A C 1
ATOM 1359 O O . ASP A 1 191 ? 17.730 3.717 -7.896 1.00 97.56 191 ASP A O 1
ATOM 1363 N N . LEU A 1 192 ? 16.538 5.292 -6.829 1.00 98.00 192 LEU A N 1
ATOM 1364 C CA . LEU A 1 192 ? 15.314 4.490 -6.710 1.00 98.00 192 LEU A CA 1
ATOM 1365 C C . LEU A 1 192 ? 14.730 4.152 -8.089 1.00 98.00 192 LEU A C 1
ATOM 1367 O O . LEU A 1 192 ? 14.373 3.000 -8.342 1.00 98.00 192 LEU A O 1
ATOM 1371 N N . VAL A 1 193 ? 14.691 5.115 -9.015 1.00 97.94 193 VAL A N 1
ATOM 1372 C CA . VAL A 1 193 ? 14.296 4.858 -10.410 1.00 97.94 193 VAL A CA 1
ATOM 1373 C C . VAL A 1 193 ? 15.244 3.849 -11.067 1.00 97.94 193 VAL A C 1
ATOM 1375 O O . VAL A 1 193 ? 14.782 2.965 -11.788 1.00 97.94 193 VAL A O 1
ATOM 1378 N N . GLN A 1 194 ? 16.548 3.913 -10.796 1.00 97.56 194 GLN A N 1
ATOM 1379 C CA . GLN A 1 194 ? 17.509 2.947 -11.334 1.00 97.56 194 GLN A CA 1
ATOM 1380 C C . GLN A 1 194 ? 17.322 1.541 -10.755 1.00 97.56 194 GLN A C 1
ATOM 1382 O O . GLN A 1 194 ? 17.435 0.573 -11.505 1.00 97.56 194 GLN A O 1
ATOM 1387 N N . VAL A 1 195 ? 16.959 1.397 -9.475 1.00 97.12 195 VAL A N 1
ATOM 1388 C CA . VAL A 1 195 ? 16.559 0.097 -8.895 1.00 97.12 195 VAL A CA 1
ATOM 1389 C C . VAL A 1 195 ? 15.346 -0.481 -9.621 1.00 97.12 195 VAL A C 1
ATOM 1391 O O . VAL A 1 195 ? 15.362 -1.655 -9.988 1.00 97.12 195 VAL A O 1
ATOM 1394 N N . LEU A 1 196 ? 14.316 0.334 -9.869 1.00 98.06 196 LEU A N 1
ATOM 1395 C CA . LEU A 1 196 ? 13.101 -0.094 -10.576 1.00 98.06 196 LEU A CA 1
ATOM 1396 C C . LEU A 1 196 ? 13.351 -0.426 -12.059 1.00 98.06 196 LEU A C 1
ATOM 1398 O O . LEU A 1 196 ? 12.555 -1.117 -12.684 1.00 98.06 196 LEU A O 1
ATOM 1402 N N . ARG A 1 197 ? 14.449 0.062 -12.640 1.00 97.75 197 ARG A N 1
ATOM 1403 C CA . ARG A 1 197 ? 14.856 -0.186 -14.037 1.00 97.75 197 ARG A CA 1
ATOM 1404 C C . ARG A 1 197 ? 15.955 -1.246 -14.154 1.00 97.75 197 ARG A C 1
ATOM 1406 O O . ARG A 1 197 ? 16.691 -1.277 -15.143 1.00 97.75 197 ARG A O 1
ATOM 1413 N N . GLY A 1 198 ? 16.122 -2.058 -13.110 1.00 97.12 198 GLY A N 1
ATOM 1414 C CA . GLY A 1 198 ? 17.071 -3.165 -13.068 1.00 97.12 198 GLY A CA 1
ATOM 1415 C C . GLY A 1 198 ? 18.549 -2.775 -13.008 1.00 97.12 198 GLY A C 1
ATOM 1416 O O . GLY A 1 198 ? 19.407 -3.614 -13.269 1.00 97.12 198 GLY A O 1
ATOM 1417 N N . GLY A 1 199 ? 18.878 -1.530 -12.648 1.00 95.75 199 GLY A N 1
ATOM 1418 C CA . GLY A 1 199 ? 20.257 -1.027 -12.597 1.00 95.75 199 GLY A CA 1
ATOM 1419 C C . GLY A 1 199 ? 21.155 -1.756 -11.591 1.00 95.75 199 GLY A C 1
ATOM 1420 O O . GLY A 1 199 ? 22.362 -1.840 -11.797 1.00 95.75 199 GLY A O 1
ATOM 1421 N N . PHE A 1 200 ? 20.567 -2.326 -10.535 1.00 91.75 200 PHE A N 1
ATOM 1422 C CA . PHE A 1 200 ? 21.274 -3.133 -9.530 1.00 91.75 200 PHE A CA 1
ATOM 1423 C C . PHE A 1 200 ? 21.024 -4.638 -9.690 1.00 91.75 200 PHE A C 1
ATOM 1425 O O . PHE A 1 200 ? 21.846 -5.453 -9.277 1.00 91.75 200 PHE A O 1
ATOM 1432 N N . ASN A 1 201 ? 19.885 -5.011 -10.275 1.00 95.62 201 ASN A N 1
ATOM 1433 C CA . ASN A 1 201 ? 19.511 -6.391 -10.547 1.00 95.62 201 ASN A CA 1
ATOM 1434 C C . ASN A 1 201 ? 18.584 -6.428 -11.764 1.00 95.62 201 ASN A C 1
ATOM 1436 O O . ASN A 1 201 ? 17.443 -5.978 -11.685 1.00 95.62 201 ASN A O 1
ATOM 1440 N N . SER A 1 202 ? 19.052 -6.998 -12.873 1.00 96.56 202 SER A N 1
ATOM 1441 C CA . SER A 1 202 ? 18.295 -7.064 -14.129 1.00 96.56 202 SER A CA 1
ATOM 1442 C C . SER A 1 202 ? 16.985 -7.847 -14.024 1.00 96.56 202 SER A C 1
ATOM 1444 O O . SER A 1 202 ? 16.096 -7.646 -14.840 1.00 96.56 202 SER A O 1
ATOM 1446 N N . ASN A 1 203 ? 16.845 -8.725 -13.026 1.00 96.50 203 ASN A N 1
ATOM 1447 C CA . ASN A 1 203 ? 15.615 -9.483 -12.781 1.00 96.50 203 ASN A CA 1
ATOM 1448 C C . ASN A 1 203 ? 14.540 -8.655 -12.049 1.00 96.50 203 ASN A C 1
ATOM 1450 O O . ASN A 1 203 ? 13.453 -9.166 -11.801 1.00 96.50 203 ASN A O 1
ATOM 1454 N N . HIS A 1 204 ? 14.848 -7.406 -11.686 1.00 96.88 204 HIS A N 1
ATOM 1455 C CA . HIS A 1 204 ? 13.950 -6.416 -11.081 1.00 96.88 204 HIS A CA 1
ATOM 1456 C C . HIS A 1 204 ? 13.753 -5.209 -12.026 1.00 96.88 204 HIS A C 1
ATOM 1458 O O . HIS A 1 204 ? 13.704 -4.056 -11.597 1.00 96.88 204 HIS A O 1
ATOM 1464 N N . ASP A 1 205 ? 13.751 -5.457 -13.339 1.00 97.25 205 ASP A N 1
ATOM 1465 C CA . ASP A 1 205 ? 13.633 -4.421 -14.365 1.00 97.25 205 ASP A CA 1
ATOM 1466 C C . ASP A 1 205 ? 12.186 -4.271 -14.847 1.00 97.25 205 ASP A C 1
ATOM 1468 O O . ASP A 1 205 ? 11.681 -5.113 -15.581 1.00 97.25 205 ASP A O 1
ATOM 1472 N N . PHE A 1 206 ? 11.546 -3.163 -14.474 1.00 96.94 206 PHE A N 1
ATOM 1473 C CA . PHE A 1 206 ? 10.180 -2.820 -14.877 1.00 96.94 206 PHE A CA 1
ATOM 1474 C C . PHE A 1 206 ? 10.130 -1.803 -16.025 1.00 96.94 206 PHE A C 1
ATOM 1476 O O . PHE A 1 206 ? 9.057 -1.298 -16.362 1.00 96.94 206 PHE A O 1
ATOM 1483 N N . ARG A 1 207 ? 11.272 -1.430 -16.624 1.00 95.69 207 ARG A N 1
ATOM 1484 C CA . ARG A 1 207 ? 11.347 -0.290 -17.562 1.00 95.69 207 ARG A CA 1
ATOM 1485 C C . ARG A 1 207 ? 10.524 -0.458 -18.838 1.00 95.69 207 ARG A C 1
ATOM 1487 O O . ARG A 1 207 ? 10.283 0.535 -19.522 1.00 95.69 207 ARG A O 1
ATOM 1494 N N . PHE A 1 208 ? 10.184 -1.696 -19.185 1.00 93.44 208 PHE A N 1
ATOM 1495 C CA . PHE A 1 208 ? 9.415 -2.030 -20.380 1.00 93.44 208 PHE A CA 1
ATOM 1496 C C . PHE A 1 208 ? 7.917 -2.182 -20.097 1.00 93.44 208 PHE A C 1
ATOM 1498 O O . PHE A 1 208 ? 7.125 -2.039 -21.023 1.00 93.44 208 PHE A O 1
ATOM 1505 N 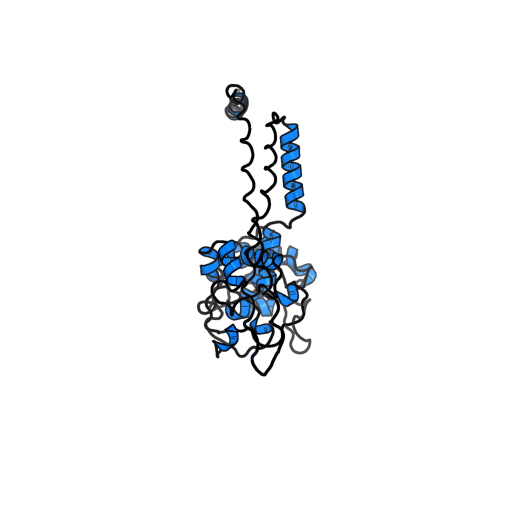N . ASP A 1 209 ? 7.538 -2.386 -18.834 1.00 94.44 209 ASP A N 1
ATOM 1506 C CA . ASP A 1 209 ? 6.155 -2.663 -18.435 1.00 94.44 209 ASP A CA 1
ATOM 1507 C C . ASP A 1 209 ? 5.496 -1.462 -17.744 1.00 94.44 209 ASP A C 1
ATOM 1509 O O . ASP A 1 209 ? 4.302 -1.209 -17.904 1.00 94.44 209 ASP A O 1
ATOM 1513 N N . ILE A 1 210 ? 6.280 -0.676 -16.999 1.00 96.44 210 ILE A N 1
ATOM 1514 C CA . ILE A 1 210 ? 5.812 0.509 -16.280 1.00 96.44 210 ILE A CA 1
ATOM 1515 C C . ILE A 1 210 ? 6.290 1.766 -17.008 1.00 96.44 210 ILE A C 1
ATOM 1517 O O . ILE A 1 210 ? 7.484 1.977 -17.228 1.00 96.44 210 ILE A O 1
ATOM 1521 N N . SER A 1 211 ? 5.346 2.650 -17.350 1.00 96.75 211 SER A N 1
ATOM 1522 C CA . SER A 1 211 ? 5.664 3.923 -18.005 1.00 96.75 211 SER A CA 1
ATOM 1523 C C . SER A 1 211 ? 6.638 4.765 -17.174 1.00 96.75 211 SER A C 1
ATOM 1525 O O . SER A 1 211 ? 6.620 4.728 -15.942 1.00 96.75 211 SER A O 1
ATOM 1527 N N . ARG A 1 212 ? 7.450 5.604 -17.835 1.00 95.50 212 ARG A N 1
ATOM 1528 C CA . ARG A 1 212 ? 8.411 6.469 -17.130 1.00 95.50 212 ARG A CA 1
ATOM 1529 C C . ARG A 1 212 ? 7.743 7.333 -16.053 1.00 95.50 212 ARG A C 1
ATOM 1531 O O . ARG A 1 212 ? 8.246 7.402 -14.941 1.00 95.50 212 ARG A O 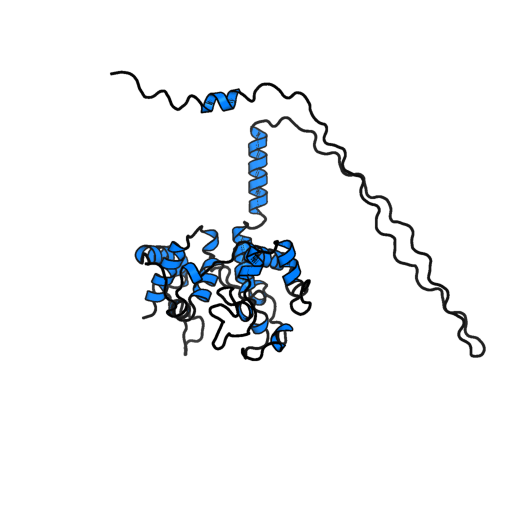1
ATOM 1538 N N . LYS A 1 213 ? 6.571 7.898 -16.357 1.00 96.06 213 LYS A N 1
ATOM 1539 C CA . LYS A 1 213 ? 5.751 8.657 -15.401 1.00 96.06 213 LYS A CA 1
ATOM 1540 C C . LYS A 1 213 ? 5.404 7.836 -14.153 1.00 96.06 213 LYS A C 1
ATOM 1542 O O . LYS A 1 213 ? 5.495 8.351 -13.043 1.00 96.06 213 LYS A O 1
ATOM 1547 N N . ASN A 1 214 ? 5.002 6.577 -14.328 1.00 97.62 214 ASN A N 1
ATOM 1548 C CA . ASN A 1 214 ? 4.614 5.707 -13.217 1.00 97.62 214 ASN A CA 1
ATOM 1549 C C . ASN A 1 214 ? 5.835 5.235 -12.414 1.00 97.62 214 ASN A C 1
ATOM 1551 O O . ASN A 1 214 ? 5.752 5.151 -11.193 1.00 97.62 214 ASN A O 1
ATOM 1555 N N . LEU A 1 215 ? 6.987 5.021 -13.060 1.00 98.25 215 LEU A N 1
ATOM 1556 C CA . LEU A 1 215 ? 8.256 4.783 -12.362 1.00 98.25 215 LEU A CA 1
ATOM 1557 C C . LEU A 1 215 ? 8.666 5.989 -11.507 1.00 98.25 215 LEU A C 1
ATOM 1559 O O . LEU A 1 215 ? 9.050 5.820 -10.353 1.00 98.25 215 LEU A O 1
ATOM 1563 N N . ASP A 1 216 ? 8.530 7.208 -12.033 1.00 97.12 216 ASP A N 1
ATOM 1564 C CA . ASP A 1 216 ? 8.844 8.429 -11.285 1.00 97.12 216 ASP A CA 1
ATOM 1565 C C . ASP A 1 216 ? 7.870 8.653 -10.109 1.00 97.12 216 ASP A C 1
ATOM 1567 O O . ASP A 1 216 ? 8.270 9.185 -9.069 1.00 97.12 216 ASP A O 1
ATOM 1571 N N . ALA A 1 217 ? 6.602 8.242 -10.251 1.00 98.06 217 ALA A N 1
ATOM 1572 C CA . ALA A 1 217 ? 5.603 8.270 -9.179 1.00 98.06 217 ALA A CA 1
ATOM 1573 C C . ALA A 1 217 ? 5.885 7.212 -8.099 1.00 98.06 217 ALA A C 1
ATOM 1575 O O . ALA A 1 217 ? 5.844 7.533 -6.913 1.00 98.06 217 ALA A O 1
ATOM 1576 N N . LEU A 1 218 ? 6.238 5.982 -8.492 1.00 98.50 218 LEU A N 1
ATOM 1577 C CA . LEU A 1 218 ? 6.709 4.937 -7.577 1.00 98.50 218 LEU A CA 1
ATOM 1578 C C . LEU A 1 218 ? 7.928 5.412 -6.785 1.00 98.50 218 LEU A C 1
ATOM 1580 O O . LEU A 1 218 ? 7.934 5.308 -5.565 1.00 98.50 218 LEU A O 1
ATOM 1584 N N . ALA A 1 219 ? 8.927 5.993 -7.451 1.00 98.19 219 ALA A N 1
ATOM 1585 C CA . ALA A 1 219 ? 10.107 6.524 -6.777 1.00 98.19 219 ALA A CA 1
ATOM 1586 C C . ALA A 1 219 ? 9.760 7.669 -5.811 1.00 98.19 219 ALA A C 1
ATOM 1588 O O . ALA A 1 219 ? 10.281 7.696 -4.703 1.00 98.19 219 ALA A O 1
ATOM 1589 N N . ALA A 1 220 ? 8.840 8.571 -6.179 1.00 97.50 220 ALA A N 1
ATOM 1590 C CA . ALA A 1 220 ? 8.362 9.617 -5.269 1.00 97.50 220 ALA A CA 1
ATOM 1591 C C . ALA A 1 220 ? 7.656 9.039 -4.029 1.00 97.50 220 ALA A C 1
ATOM 1593 O O . ALA A 1 220 ? 7.848 9.532 -2.920 1.00 97.50 220 ALA A O 1
ATOM 1594 N N . PHE A 1 221 ? 6.863 7.979 -4.200 1.00 98.38 221 PHE A N 1
ATOM 1595 C CA . PHE A 1 221 ? 6.246 7.264 -3.085 1.00 98.38 221 PHE A CA 1
ATOM 1596 C C . PHE A 1 221 ? 7.279 6.558 -2.197 1.00 98.38 221 PHE A C 1
ATOM 1598 O O . PHE A 1 221 ? 7.175 6.629 -0.977 1.00 98.38 221 PHE A O 1
ATOM 1605 N N . LEU A 1 222 ? 8.286 5.907 -2.778 1.00 98.31 222 LEU A N 1
ATOM 1606 C CA . LEU A 1 222 ? 9.342 5.243 -2.010 1.00 98.31 222 LEU A CA 1
ATOM 1607 C C . LEU A 1 222 ? 10.213 6.241 -1.228 1.00 98.31 222 LEU A C 1
ATOM 1609 O O . LEU A 1 222 ? 10.668 5.909 -0.140 1.00 98.31 222 LEU A O 1
ATOM 1613 N N . ASP A 1 223 ? 10.424 7.440 -1.766 1.00 96.50 223 ASP A N 1
ATOM 1614 C CA . ASP A 1 223 ? 11.216 8.511 -1.147 1.00 96.50 223 ASP A CA 1
ATOM 1615 C C . ASP A 1 223 ? 10.450 9.220 -0.012 1.00 96.50 223 ASP A C 1
ATOM 1617 O O . ASP A 1 223 ? 10.930 9.332 1.114 1.00 96.50 223 ASP A O 1
ATOM 1621 N N . LEU A 1 224 ? 9.209 9.648 -0.278 1.00 94.69 224 LEU A N 1
ATOM 1622 C CA . LEU A 1 224 ? 8.462 10.549 0.616 1.00 94.69 224 LEU A CA 1
ATOM 1623 C C . LEU A 1 224 ? 7.164 9.961 1.177 1.00 94.69 224 LEU A C 1
ATOM 1625 O O . LEU A 1 224 ? 6.566 10.528 2.089 1.00 94.69 224 LEU A O 1
ATOM 1629 N N . GLY A 1 225 ? 6.687 8.858 0.608 1.00 95.31 225 GLY A N 1
ATOM 1630 C CA . GLY A 1 225 ? 5.388 8.269 0.917 1.00 95.31 225 GLY A CA 1
ATOM 1631 C C . GLY A 1 225 ? 5.436 7.087 1.880 1.00 95.31 225 GLY A C 1
ATOM 1632 O O . GLY A 1 225 ? 4.376 6.595 2.247 1.00 95.31 225 GLY A O 1
ATOM 1633 N N . LEU A 1 226 ? 6.599 6.592 2.300 1.00 96.38 226 LEU A N 1
ATOM 1634 C CA . LEU A 1 226 ? 6.664 5.440 3.201 1.00 96.38 226 LEU A CA 1
ATOM 1635 C C . LEU A 1 226 ? 6.321 5.831 4.644 1.00 96.38 226 LEU A C 1
ATOM 1637 O O . LEU A 1 226 ? 6.886 6.768 5.201 1.00 96.38 226 LEU A O 1
ATOM 1641 N N . VAL A 1 227 ? 5.429 5.061 5.269 1.00 94.31 227 VAL A N 1
ATOM 1642 C CA . VAL A 1 227 ? 4.989 5.264 6.658 1.00 94.31 227 VAL A CA 1
ATOM 1643 C C . VAL A 1 227 ? 5.513 4.136 7.538 1.00 94.31 227 VAL A C 1
ATOM 1645 O O . VAL A 1 227 ? 5.333 2.956 7.231 1.00 94.31 227 VAL A O 1
ATOM 1648 N N . ASN A 1 228 ? 6.136 4.481 8.666 1.00 94.31 228 ASN A N 1
ATOM 1649 C CA . ASN A 1 228 ? 6.622 3.495 9.624 1.00 94.31 228 ASN A CA 1
ATOM 1650 C C . ASN A 1 228 ? 5.492 2.997 10.539 1.00 94.31 228 ASN A C 1
ATOM 1652 O O . ASN A 1 228 ? 5.384 3.395 11.697 1.00 94.31 228 ASN A O 1
ATOM 1656 N N . TYR A 1 229 ? 4.682 2.060 10.045 1.00 95.44 229 TYR A N 1
ATOM 1657 C CA . TYR A 1 229 ? 3.549 1.515 10.802 1.00 95.44 229 TYR A CA 1
ATOM 1658 C C . TYR A 1 229 ? 3.920 0.916 12.163 1.00 95.44 229 TYR A C 1
ATOM 1660 O O . TYR A 1 229 ? 3.063 0.834 13.035 1.00 95.44 229 TYR A O 1
ATOM 1668 N N . SER A 1 230 ? 5.172 0.497 12.385 1.00 93.31 230 SER A N 1
ATOM 1669 C CA . SER A 1 230 ? 5.580 -0.044 13.693 1.00 93.31 230 SER A CA 1
ATOM 1670 C C . SER A 1 230 ? 5.574 0.981 14.834 1.00 93.31 230 SER A C 1
ATOM 1672 O O . SER A 1 230 ? 5.616 0.598 16.001 1.00 93.31 230 SER A O 1
ATOM 1674 N N . GLU A 1 231 ? 5.460 2.274 14.523 1.00 90.69 231 GLU A N 1
ATOM 1675 C CA . GLU A 1 231 ? 5.324 3.331 15.531 1.00 90.69 231 GLU A CA 1
ATOM 1676 C C . GLU A 1 231 ? 3.908 3.419 16.119 1.00 90.69 231 GLU A C 1
ATOM 1678 O O . GLU A 1 231 ? 3.736 3.912 17.237 1.00 90.69 231 GLU A O 1
ATOM 1683 N N . PHE A 1 232 ? 2.896 2.893 15.421 1.00 89.81 232 PHE A N 1
ATOM 1684 C CA . PHE A 1 232 ? 1.500 3.042 15.835 1.00 89.81 232 PHE A CA 1
ATOM 1685 C C . PHE A 1 232 ? 0.608 1.809 15.629 1.00 89.81 232 PHE A C 1
ATOM 1687 O O . PHE A 1 232 ? -0.496 1.807 16.160 1.00 89.81 232 PHE A O 1
ATOM 1694 N N . ILE A 1 233 ? 1.075 0.729 14.991 1.00 96.38 233 ILE A N 1
ATOM 1695 C CA . ILE A 1 233 ? 0.432 -0.599 14.994 1.00 96.38 233 ILE A CA 1
ATOM 1696 C C . ILE A 1 233 ? 1.293 -1.580 15.791 1.00 96.38 233 ILE A C 1
ATOM 1698 O O . ILE A 1 233 ? 2.500 -1.685 15.573 1.00 96.38 233 ILE A O 1
ATOM 1702 N N . ASP A 1 234 ? 0.672 -2.307 16.712 1.00 96.31 234 ASP A N 1
ATOM 1703 C CA . ASP A 1 234 ? 1.264 -3.456 17.384 1.00 96.31 234 ASP A CA 1
ATOM 1704 C C . ASP A 1 234 ? 1.177 -4.675 16.455 1.00 96.31 234 ASP A C 1
ATOM 1706 O O . ASP A 1 234 ? 0.094 -5.034 16.002 1.00 96.31 234 ASP A O 1
ATOM 1710 N N . TYR A 1 235 ? 2.309 -5.284 16.103 1.00 95.50 235 TYR A N 1
ATOM 1711 C CA . TYR A 1 235 ? 2.338 -6.302 15.043 1.00 95.50 235 TYR A CA 1
ATOM 1712 C C . TYR A 1 235 ? 1.796 -7.658 15.500 1.00 95.50 235 TYR A C 1
ATOM 1714 O O . TYR A 1 235 ? 1.330 -8.431 14.662 1.00 95.50 235 TYR A O 1
ATOM 1722 N N . ASP A 1 236 ? 1.808 -7.918 16.808 1.00 94.19 236 ASP A N 1
ATOM 1723 C CA . ASP A 1 236 ? 1.312 -9.165 17.382 1.00 94.19 236 ASP A CA 1
ATOM 1724 C C . ASP A 1 236 ? -0.214 -9.123 17.504 1.00 94.19 236 ASP A C 1
ATOM 1726 O O . ASP A 1 236 ? -0.917 -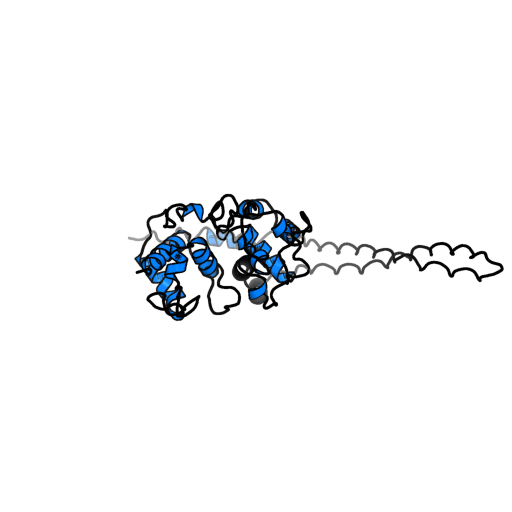10.046 17.091 1.00 94.19 236 ASP A O 1
ATOM 1730 N N . THR A 1 237 ? -0.739 -8.021 18.041 1.00 96.50 237 THR A N 1
ATOM 1731 C CA . THR A 1 237 ? -2.178 -7.845 18.283 1.00 96.50 237 THR A CA 1
ATOM 1732 C C . THR A 1 237 ? -2.921 -7.212 17.110 1.00 96.50 237 THR A C 1
ATOM 1734 O O . THR A 1 237 ? -4.144 -7.312 17.056 1.00 96.50 237 THR A O 1
ATOM 1737 N N . LYS A 1 238 ? -2.209 -6.574 16.169 1.00 97.12 238 LYS A N 1
ATOM 1738 C CA . LYS A 1 238 ? -2.751 -5.787 15.040 1.00 97.12 238 LYS A CA 1
ATOM 1739 C C . LYS A 1 238 ? -3.581 -4.572 15.461 1.00 97.12 238 LYS A C 1
ATOM 1741 O O . LYS A 1 238 ? -4.271 -3.974 14.634 1.00 97.12 238 LYS A O 1
ATOM 1746 N N . LEU A 1 239 ? -3.504 -4.194 16.733 1.00 97.00 239 LEU A N 1
ATOM 1747 C CA . LEU A 1 239 ? -4.213 -3.054 17.295 1.00 97.00 239 LEU A CA 1
ATOM 1748 C C . LEU A 1 239 ? -3.324 -1.802 17.303 1.00 97.00 239 LEU A C 1
ATOM 1750 O O . LEU A 1 239 ? -2.093 -1.907 17.252 1.00 97.00 239 LEU A O 1
ATOM 1754 N N . PRO A 1 240 ? -3.918 -0.603 17.389 1.00 96.50 240 PRO A N 1
ATOM 1755 C CA . PRO A 1 240 ? -3.155 0.618 17.587 1.00 96.50 240 PRO A CA 1
ATOM 1756 C C . PRO A 1 240 ? -2.318 0.580 18.879 1.00 96.50 240 PRO A C 1
ATOM 1758 O O . PRO A 1 240 ? -2.824 0.222 19.941 1.00 96.50 240 PRO A O 1
ATOM 1761 N N . ARG A 1 241 ? -1.038 0.981 18.811 1.00 92.31 241 ARG A N 1
ATOM 1762 C CA . ARG A 1 241 ? -0.141 1.068 19.991 1.00 92.31 241 ARG A CA 1
ATOM 1763 C C . ARG A 1 241 ? -0.466 2.260 20.880 1.00 92.31 241 ARG A C 1
ATOM 1765 O O . ARG A 1 241 ? -0.220 2.231 22.083 1.00 92.31 241 ARG A O 1
ATOM 1772 N N . GLN A 1 242 ? -0.926 3.338 20.256 1.00 90.88 242 GLN A N 1
ATOM 1773 C CA . GLN A 1 242 ? -1.267 4.588 20.921 1.00 90.88 242 GLN A CA 1
ATOM 1774 C C . GLN A 1 242 ? -2.754 4.583 21.261 1.00 90.88 242 GLN A C 1
ATOM 1776 O O . GLN A 1 242 ? -3.558 4.013 20.524 1.00 90.88 242 GLN A O 1
ATOM 1781 N N . THR A 1 243 ? -3.122 5.223 22.370 1.00 94.44 243 THR A N 1
ATOM 1782 C CA . THR A 1 243 ? -4.525 5.330 22.781 1.00 94.44 243 THR A CA 1
ATOM 1783 C C . THR A 1 243 ? -5.322 6.088 21.716 1.00 94.44 243 THR A C 1
ATOM 1785 O O . THR A 1 243 ? -5.029 7.264 21.481 1.00 94.44 243 THR A O 1
ATOM 1788 N N . PRO A 1 244 ? -6.333 5.466 21.086 1.00 96.38 244 PRO A N 1
ATOM 1789 C CA . PRO A 1 244 ? -7.104 6.122 20.045 1.00 96.38 244 PRO A CA 1
ATOM 1790 C C . PRO A 1 244 ? -8.166 7.060 20.628 1.00 96.38 244 PRO A C 1
ATOM 1792 O O . PRO A 1 244 ? -8.800 6.777 21.648 1.00 96.38 244 PRO A O 1
ATOM 1795 N N . VAL A 1 245 ? -8.435 8.153 19.922 1.00 98.00 245 VAL A N 1
ATOM 1796 C CA . VAL A 1 245 ? -9.582 9.033 20.141 1.00 98.00 245 VAL A CA 1
ATOM 1797 C C . VAL A 1 245 ? -10.718 8.580 19.221 1.00 98.00 245 VAL A C 1
ATOM 1799 O O . VAL A 1 245 ? -10.886 9.077 18.108 1.00 98.00 245 VAL A O 1
ATOM 1802 N N . MET A 1 246 ? -11.542 7.640 19.697 1.00 97.69 246 MET A N 1
ATOM 1803 C CA . MET A 1 246 ? -12.618 7.015 18.900 1.00 97.69 246 MET A CA 1
ATOM 1804 C C . MET A 1 246 ? -13.556 8.026 18.220 1.00 97.69 246 MET A C 1
ATOM 1806 O O . MET A 1 246 ? -13.950 7.832 17.073 1.00 97.69 246 MET A O 1
ATOM 1810 N N . ALA A 1 247 ? -13.873 9.140 18.890 1.00 98.38 247 ALA A N 1
ATOM 1811 C CA . ALA A 1 247 ? -14.708 10.201 18.324 1.00 98.38 247 ALA A CA 1
ATOM 1812 C C . ALA A 1 247 ? -14.050 10.912 17.122 1.00 98.38 247 ALA A C 1
ATOM 1814 O O . ALA A 1 247 ? -14.742 11.306 16.176 1.00 98.38 247 ALA A O 1
ATOM 1815 N N . ASN A 1 248 ? -12.719 11.060 17.132 1.00 98.25 248 ASN A N 1
ATOM 1816 C CA . ASN A 1 248 ? -11.979 11.595 15.990 1.00 98.25 248 ASN A CA 1
ATOM 1817 C C . ASN A 1 248 ? -12.004 10.586 14.836 1.00 98.25 248 ASN A C 1
ATOM 1819 O O . ASN A 1 248 ? -12.412 10.943 13.733 1.00 98.25 248 ASN A O 1
ATOM 1823 N N . GLY A 1 249 ? -11.701 9.313 15.108 1.00 98.19 249 GLY A N 1
ATOM 1824 C CA . GLY A 1 249 ? -11.759 8.231 14.119 1.00 98.19 249 GLY A CA 1
ATOM 1825 C C . GLY A 1 249 ? -13.120 8.131 13.428 1.00 98.19 249 GLY A C 1
ATOM 1826 O O . GLY A 1 249 ? -13.202 8.146 12.199 1.00 98.19 249 GLY A O 1
ATOM 1827 N N . GLN A 1 250 ? -14.200 8.167 14.212 1.00 98.44 250 GLN A N 1
ATOM 1828 C CA . GLN A 1 250 ? -15.573 8.212 13.708 1.00 98.44 250 GLN A CA 1
ATOM 1829 C C . GLN A 1 250 ? -15.827 9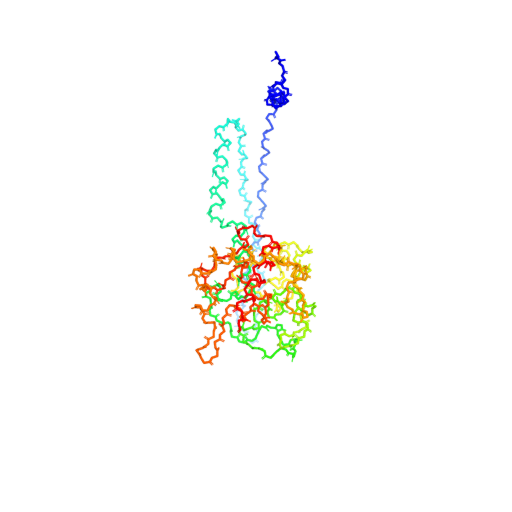.432 12.819 1.00 98.44 250 GLN A C 1
ATOM 1831 O O . GLN A 1 250 ? -16.434 9.314 11.752 1.00 98.44 250 GLN A O 1
ATOM 1836 N N . THR A 1 251 ? -15.372 10.614 13.242 1.00 98.31 251 THR A N 1
ATOM 1837 C CA . THR A 1 251 ? -15.547 11.856 12.478 1.00 98.31 251 THR A CA 1
ATOM 1838 C C . THR A 1 251 ? -14.826 11.778 11.135 1.00 98.31 251 THR A C 1
ATOM 1840 O O . THR A 1 251 ? -15.396 12.130 10.099 1.00 98.31 251 THR A O 1
ATOM 1843 N N . ARG A 1 252 ? -13.583 11.290 11.136 1.00 97.00 252 ARG A N 1
ATOM 1844 C CA . ARG A 1 252 ? -12.765 11.101 9.935 1.00 97.00 252 ARG A CA 1
ATOM 1845 C C . ARG A 1 252 ? -13.410 10.111 8.971 1.00 97.00 252 ARG A C 1
ATOM 1847 O O . ARG A 1 252 ? -13.586 10.444 7.796 1.00 97.00 252 ARG A O 1
ATOM 1854 N N . TYR A 1 253 ? -13.834 8.958 9.484 1.00 98.25 253 TYR A N 1
ATOM 1855 C CA . TYR A 1 253 ? -14.548 7.937 8.725 1.00 98.25 253 TYR A CA 1
ATOM 1856 C C . TYR A 1 253 ? -15.841 8.478 8.106 1.00 98.25 253 TYR A C 1
ATOM 1858 O O . TYR A 1 253 ? -16.045 8.382 6.896 1.00 98.25 253 TYR A O 1
ATOM 1866 N N . SER A 1 254 ? -16.689 9.114 8.915 1.00 97.75 254 SER A N 1
ATOM 1867 C CA . SER A 1 254 ? -18.004 9.601 8.479 1.00 97.75 254 SER A CA 1
ATOM 1868 C C . SER A 1 254 ? -17.899 10.645 7.369 1.00 97.75 254 SER A C 1
ATOM 1870 O O . SER A 1 254 ? -18.717 10.666 6.456 1.00 97.75 254 SER A O 1
ATOM 1872 N N . ARG A 1 255 ? -16.876 11.507 7.425 1.00 95.62 255 ARG A N 1
ATOM 1873 C CA . ARG A 1 255 ? -16.672 12.582 6.441 1.00 95.62 255 ARG A CA 1
ATOM 1874 C C . ARG A 1 255 ? -16.000 12.128 5.150 1.00 95.62 255 ARG A C 1
ATOM 1876 O O . ARG A 1 255 ? -16.071 12.850 4.161 1.00 95.62 255 ARG A O 1
ATOM 1883 N N . THR A 1 256 ? -15.314 10.989 5.173 1.00 95.75 256 THR A N 1
ATOM 1884 C CA . THR A 1 256 ? -14.374 10.617 4.105 1.00 95.75 256 THR A CA 1
ATOM 1885 C C . THR A 1 256 ? -14.704 9.284 3.451 1.00 95.75 256 THR A C 1
ATOM 1887 O O . THR A 1 256 ? -14.541 9.140 2.244 1.00 95.75 256 THR A O 1
ATOM 1890 N N . CYS A 1 257 ? -15.145 8.310 4.243 1.00 97.25 257 CYS A N 1
ATOM 1891 C CA . CYS A 1 257 ? -15.248 6.909 3.847 1.00 97.25 257 CYS A CA 1
ATOM 1892 C C . CYS A 1 257 ? -16.710 6.453 3.761 1.00 97.25 257 CYS A C 1
ATOM 1894 O O . CYS A 1 257 ? -17.076 5.713 2.848 1.00 97.25 257 CYS A O 1
ATOM 1896 N N . ALA A 1 258 ? -17.552 6.904 4.696 1.00 97.56 258 ALA A N 1
ATOM 1897 C CA . ALA A 1 258 ? -18.899 6.366 4.888 1.00 97.56 258 ALA A CA 1
ATOM 1898 C C . ALA A 1 258 ? -19.844 6.577 3.693 1.00 97.56 258 ALA A C 1
ATOM 1900 O O . ALA A 1 258 ? -20.744 5.767 3.486 1.00 97.56 258 ALA A O 1
ATOM 1901 N N . SER A 1 259 ? -19.634 7.612 2.868 1.00 96.38 259 SER A N 1
ATOM 1902 C CA . SER A 1 259 ? -20.456 7.843 1.669 1.00 96.38 259 SER A CA 1
ATOM 1903 C C . SER A 1 259 ? -20.380 6.692 0.663 1.00 96.38 259 SER A C 1
ATOM 1905 O O . SER A 1 259 ? -21.343 6.461 -0.062 1.00 96.38 259 SER A O 1
ATOM 1907 N N . CYS A 1 260 ? -19.259 5.965 0.634 1.00 97.50 260 CYS A N 1
ATOM 1908 C CA . CYS A 1 260 ? -19.059 4.807 -0.235 1.00 97.50 260 CYS A CA 1
ATOM 1909 C C . CYS A 1 260 ? -19.127 3.492 0.553 1.00 97.50 260 CYS A C 1
ATOM 1911 O O . CYS A 1 260 ? -19.787 2.552 0.125 1.00 97.50 260 CYS A O 1
ATOM 1913 N N . HIS A 1 261 ? -18.477 3.429 1.719 1.00 97.44 261 HIS A N 1
ATOM 1914 C CA . HIS A 1 261 ? -18.361 2.200 2.509 1.00 97.44 261 HIS A CA 1
ATOM 1915 C C . HIS A 1 261 ? -19.562 1.924 3.427 1.00 97.44 261 HIS A C 1
ATOM 1917 O O . HIS A 1 261 ? -19.676 0.811 3.929 1.00 97.44 261 HIS A O 1
ATOM 1923 N N . GLY A 1 262 ? -20.487 2.873 3.592 1.00 97.81 262 GLY A N 1
ATOM 1924 C CA . GLY A 1 262 ? -21.612 2.767 4.526 1.00 97.81 262 GLY A CA 1
ATOM 1925 C C . GLY A 1 262 ? -21.243 3.254 5.923 1.00 97.81 262 GLY A C 1
ATOM 1926 O O . GLY A 1 262 ? -20.074 3.446 6.233 1.00 97.81 262 GLY A O 1
ATOM 1927 N N . ALA A 1 263 ? -22.236 3.488 6.781 1.00 97.06 263 ALA A N 1
ATOM 1928 C CA . ALA A 1 263 ? -21.974 3.887 8.168 1.00 97.06 263 ALA A CA 1
ATOM 1929 C C . ALA A 1 263 ? -21.388 2.733 9.006 1.00 97.06 263 ALA A C 1
ATOM 1931 O O . ALA A 1 263 ? -20.627 2.980 9.938 1.00 97.06 263 ALA A O 1
ATOM 1932 N N . ASP A 1 264 ? -21.727 1.496 8.638 1.00 96.44 264 ASP A N 1
ATOM 1933 C CA . ASP A 1 264 ? -21.276 0.238 9.239 1.00 96.44 264 ASP A CA 1
ATOM 1934 C C . ASP A 1 264 ? -20.103 -0.412 8.479 1.00 96.44 264 ASP A C 1
ATOM 1936 O O . ASP A 1 264 ? -19.629 -1.478 8.859 1.00 96.44 264 ASP A O 1
ATOM 1940 N N . GLY A 1 265 ? -19.627 0.205 7.391 1.00 97.25 265 GLY A N 1
ATOM 1941 C CA . GLY A 1 265 ? -18.544 -0.334 6.568 1.00 97.25 265 GLY A CA 1
ATOM 1942 C C . GLY A 1 265 ? -18.919 -1.505 5.657 1.00 97.25 265 GLY A C 1
ATOM 1943 O O . GLY A 1 265 ? -18.005 -2.106 5.082 1.00 97.25 265 GLY A O 1
ATOM 1944 N N . LYS A 1 266 ? -20.214 -1.828 5.502 1.00 97.00 266 LYS A N 1
ATOM 1945 C CA . LYS A 1 266 ? -20.688 -3.034 4.797 1.00 97.00 266 LYS A CA 1
ATOM 1946 C C . LYS A 1 266 ? -21.291 -2.781 3.406 1.00 97.00 266 LYS A C 1
ATOM 1948 O O . LYS A 1 266 ? -21.720 -3.729 2.752 1.00 97.00 266 LYS A O 1
ATOM 1953 N N . ASN A 1 267 ? -21.274 -1.547 2.888 1.00 96.81 267 ASN A N 1
ATOM 1954 C CA . ASN A 1 267 ? -21.849 -1.250 1.560 1.00 96.81 267 ASN A CA 1
ATOM 1955 C C . ASN A 1 267 ? -21.082 -1.887 0.391 1.00 96.81 267 ASN A C 1
ATOM 1957 O O . ASN A 1 267 ? -21.650 -2.070 -0.684 1.00 96.81 267 ASN A O 1
ATOM 1961 N N . ILE A 1 268 ? -19.794 -2.192 0.570 1.00 95.44 268 ILE A N 1
ATOM 1962 C CA . ILE A 1 268 ? -18.947 -2.775 -0.475 1.00 95.44 268 ILE A CA 1
ATOM 1963 C C . ILE A 1 268 ? -18.436 -4.123 0.018 1.00 95.44 268 ILE A C 1
ATOM 1965 O O . ILE A 1 268 ? -17.625 -4.177 0.939 1.00 95.44 268 ILE A O 1
ATOM 1969 N N . ASN A 1 269 ? -18.897 -5.203 -0.613 1.00 96.25 269 ASN A N 1
ATOM 1970 C CA . ASN A 1 269 ? -18.322 -6.531 -0.437 1.00 96.25 269 ASN A CA 1
ATOM 1971 C C . ASN A 1 269 ? -17.119 -6.684 -1.382 1.00 96.25 269 ASN A C 1
ATOM 1973 O O . ASN A 1 269 ? -17.280 -6.641 -2.599 1.00 96.25 269 ASN A O 1
ATOM 1977 N N . PHE A 1 270 ? -15.923 -6.864 -0.825 1.00 94.81 270 PHE A N 1
ATOM 1978 C CA . PHE A 1 270 ? -14.670 -7.011 -1.573 1.00 94.81 270 PHE A CA 1
ATOM 1979 C C . PHE A 1 270 ? -14.413 -8.438 -2.076 1.00 94.81 270 PHE A C 1
ATOM 1981 O O . PHE A 1 270 ? -13.420 -8.683 -2.762 1.00 94.81 270 PHE A O 1
ATOM 1988 N N . LYS A 1 271 ? -15.287 -9.386 -1.725 1.00 94.56 271 LYS A N 1
ATOM 1989 C CA . LYS A 1 271 ? -15.249 -10.775 -2.189 1.00 94.56 271 LYS A CA 1
ATOM 1990 C C . LYS A 1 271 ? -16.578 -11.146 -2.851 1.00 94.56 271 LYS A C 1
ATOM 1992 O O . LYS A 1 271 ? -17.104 -10.397 -3.666 1.00 94.56 271 LYS A O 1
ATOM 1997 N N . ILE A 1 272 ? -17.093 -12.330 -2.545 1.00 91.81 272 ILE A N 1
ATOM 1998 C CA . ILE A 1 272 ? -18.310 -12.908 -3.113 1.00 91.81 272 ILE A CA 1
ATOM 1999 C C . ILE A 1 272 ? -19.406 -12.941 -2.050 1.00 91.81 272 ILE A C 1
ATOM 2001 O O . ILE A 1 272 ? -19.122 -12.808 -0.858 1.00 91.81 272 ILE A O 1
ATOM 2005 N N . ALA A 1 273 ? -20.662 -13.097 -2.461 1.00 93.56 273 ALA A N 1
ATOM 2006 C CA . ALA A 1 273 ? -21.801 -13.063 -1.544 1.00 93.56 273 ALA A CA 1
ATOM 2007 C C . ALA A 1 273 ? -21.762 -14.199 -0.504 1.00 93.56 273 ALA A C 1
ATOM 2009 O O . ALA A 1 273 ? -22.209 -14.020 0.624 1.00 93.56 273 ALA A O 1
ATOM 2010 N N . GLU A 1 274 ? -21.190 -15.346 -0.867 1.00 95.12 274 GLU A N 1
ATOM 2011 C CA . GLU A 1 274 ? -21.121 -16.560 -0.047 1.00 95.12 274 GLU A CA 1
ATOM 2012 C C . GLU A 1 274 ? -20.013 -16.505 1.014 1.00 95.12 274 GLU A C 1
ATOM 2014 O O . GLU A 1 274 ? -20.046 -17.245 1.995 1.00 95.12 274 GLU A O 1
ATOM 2019 N N . ALA A 1 275 ? -19.021 -15.640 0.810 1.00 93.62 275 ALA A N 1
ATOM 2020 C CA . ALA A 1 275 ? -17.892 -15.430 1.707 1.00 93.62 275 ALA A CA 1
ATOM 2021 C C . ALA A 1 275 ? -17.517 -13.942 1.678 1.00 93.62 275 ALA A C 1
ATOM 2023 O O . ALA A 1 275 ? -16.483 -13.581 1.095 1.00 93.62 275 ALA A O 1
ATOM 2024 N N . PRO A 1 276 ? -18.390 -13.073 2.224 1.00 94.88 276 PRO A N 1
ATOM 2025 C CA . PRO A 1 276 ? -18.209 -11.642 2.112 1.00 94.88 276 PRO A CA 1
ATOM 2026 C C . PRO A 1 276 ? -16.968 -11.190 2.875 1.00 94.88 276 PRO A C 1
ATOM 2028 O O . PRO A 1 276 ? -16.537 -11.813 3.845 1.00 94.88 276 PRO A O 1
ATOM 2031 N N . GLN A 1 277 ? -16.396 -10.088 2.414 1.00 96.62 277 GLN A N 1
ATOM 2032 C CA . GLN A 1 277 ? -15.365 -9.366 3.138 1.00 96.62 277 GLN A CA 1
ATOM 2033 C C . GLN A 1 277 ? -15.674 -7.882 3.039 1.00 96.62 277 GLN A C 1
ATOM 2035 O O . GLN A 1 277 ? -15.810 -7.344 1.941 1.00 96.62 277 GLN A O 1
ATOM 2040 N N . TYR A 1 278 ? -15.758 -7.229 4.184 1.00 97.25 278 TYR A N 1
ATOM 2041 C CA . TYR A 1 278 ? -16.055 -5.816 4.322 1.00 97.25 278 TYR A CA 1
ATOM 2042 C C . TYR A 1 278 ? -14.846 -5.056 4.860 1.00 97.25 278 TYR A C 1
ATOM 2044 O O . TYR A 1 278 ? -13.765 -5.607 5.081 1.00 97.25 278 TYR A O 1
ATOM 2052 N N . LEU A 1 279 ? -15.012 -3.747 5.040 1.00 97.56 279 LEU A N 1
ATOM 2053 C CA . LEU A 1 279 ? -13.900 -2.864 5.377 1.00 97.56 279 LEU A CA 1
ATOM 2054 C C . LEU A 1 279 ? -13.254 -3.222 6.722 1.00 97.56 279 LEU A C 1
ATOM 2056 O O . LEU A 1 279 ? -12.028 -3.255 6.827 1.00 97.56 279 LEU A O 1
ATOM 2060 N N . ALA A 1 280 ? -14.079 -3.517 7.727 1.00 97.81 280 ALA A N 1
ATOM 2061 C CA . ALA A 1 280 ? -13.614 -3.868 9.062 1.00 97.81 280 ALA A CA 1
ATOM 2062 C C . ALA A 1 280 ? -12.840 -5.197 9.073 1.00 97.81 280 ALA A C 1
ATOM 2064 O O . ALA A 1 280 ? -11.802 -5.291 9.727 1.00 97.81 280 ALA A O 1
ATOM 2065 N N . ASP A 1 281 ? -13.259 -6.177 8.263 1.00 97.75 281 ASP A N 1
ATOM 2066 C CA . ASP A 1 281 ? -12.559 -7.461 8.126 1.00 97.75 281 ASP A CA 1
ATOM 2067 C C . ASP A 1 281 ? -11.122 -7.267 7.628 1.00 97.75 281 ASP A C 1
ATOM 2069 O O . ASP A 1 281 ? -10.197 -7.929 8.100 1.00 97.75 281 ASP A O 1
ATOM 2073 N N . ILE A 1 282 ? -10.912 -6.337 6.688 1.00 97.56 282 ILE A N 1
ATOM 2074 C CA . ILE A 1 282 ? -9.572 -5.987 6.198 1.00 97.56 282 ILE A CA 1
ATOM 2075 C C . ILE A 1 282 ? -8.780 -5.286 7.304 1.00 97.56 282 ILE A C 1
ATOM 2077 O O . ILE A 1 282 ? -7.644 -5.671 7.564 1.00 97.56 282 ILE A O 1
ATOM 2081 N N . ALA A 1 283 ? -9.370 -4.298 7.981 1.00 97.94 283 ALA A N 1
ATOM 2082 C CA . ALA A 1 283 ? -8.694 -3.546 9.038 1.00 97.94 283 ALA A CA 1
ATOM 2083 C C . ALA A 1 283 ? -8.261 -4.426 10.225 1.00 97.94 283 ALA A C 1
ATOM 2085 O O . ALA A 1 283 ? -7.212 -4.181 10.821 1.00 97.94 283 ALA A O 1
ATOM 2086 N N . VAL A 1 284 ? -9.034 -5.461 10.558 1.00 97.88 284 VAL A N 1
ATOM 2087 C CA . VAL A 1 284 ? -8.698 -6.430 11.612 1.00 97.88 284 VAL A CA 1
ATOM 2088 C C . VAL A 1 284 ? -7.675 -7.456 11.118 1.00 97.88 284 VAL A C 1
ATOM 2090 O O . VAL A 1 284 ? -6.671 -7.713 11.785 1.00 97.88 284 VAL A O 1
ATOM 2093 N N . ALA A 1 285 ? -7.887 -8.050 9.940 1.00 96.31 285 ALA A N 1
ATOM 2094 C CA . ALA A 1 285 ? -7.010 -9.109 9.444 1.00 96.31 285 ALA A CA 1
ATOM 2095 C C . ALA A 1 285 ? -5.636 -8.584 8.996 1.00 96.31 285 ALA A C 1
ATOM 2097 O O . ALA A 1 285 ? -4.621 -9.262 9.192 1.00 96.31 285 ALA A O 1
ATOM 2098 N N . ASN A 1 286 ? -5.607 -7.395 8.393 1.00 96.88 286 ASN A N 1
ATOM 2099 C CA . ASN A 1 286 ? -4.443 -6.787 7.763 1.00 96.88 286 ASN A CA 1
ATOM 2100 C C . ASN A 1 286 ? -4.497 -5.243 7.880 1.00 96.88 286 ASN A C 1
ATOM 2102 O O . ASN A 1 286 ? -4.783 -4.551 6.897 1.00 96.88 286 ASN A O 1
ATOM 2106 N N . PRO A 1 287 ? -4.210 -4.677 9.070 1.00 98.00 287 PRO A N 1
ATOM 2107 C CA . PRO A 1 287 ? -4.283 -3.230 9.298 1.00 98.00 287 PRO A CA 1
ATOM 2108 C C . PRO A 1 287 ? -3.338 -2.426 8.390 1.00 98.00 287 PRO A C 1
ATOM 2110 O O . PRO A 1 287 ? -3.645 -1.286 8.041 1.00 98.00 287 PRO A O 1
ATOM 2113 N N . TRP A 1 288 ? -2.218 -3.018 7.961 1.00 98.06 288 TRP A N 1
ATOM 2114 C CA . TRP A 1 288 ? -1.264 -2.394 7.038 1.00 98.06 288 TRP A CA 1
ATOM 2115 C C . TRP A 1 288 ? -1.860 -2.193 5.646 1.00 98.06 288 TRP A C 1
ATOM 2117 O O . TRP A 1 288 ? -1.735 -1.115 5.074 1.00 98.06 288 TRP A O 1
ATOM 2127 N N . GLU A 1 289 ? -2.568 -3.198 5.122 1.00 97.88 289 GLU A N 1
ATOM 2128 C CA . GLU A 1 289 ? -3.295 -3.073 3.855 1.00 97.88 289 GLU A CA 1
ATOM 2129 C C . GLU A 1 289 ? -4.392 -2.015 3.940 1.00 97.88 289 GLU A C 1
ATOM 2131 O O . GLU A 1 289 ? -4.501 -1.166 3.053 1.00 97.88 289 GLU A O 1
ATOM 2136 N N . PHE A 1 290 ? -5.184 -2.047 5.015 1.00 98.19 290 PHE A N 1
ATOM 2137 C CA . PHE A 1 290 ? -6.235 -1.060 5.235 1.00 98.19 290 PHE A CA 1
ATOM 2138 C C . PHE A 1 290 ? -5.670 0.365 5.225 1.00 98.19 290 PHE A C 1
ATOM 2140 O O . PHE A 1 290 ? -6.154 1.214 4.474 1.00 98.19 290 PHE A O 1
ATOM 2147 N N . LEU A 1 291 ? -4.623 0.628 6.012 1.00 97.69 291 LEU A N 1
ATOM 2148 C CA . LEU A 1 291 ? -4.052 1.966 6.101 1.00 97.69 291 LEU A CA 1
ATOM 2149 C C . LEU A 1 291 ? -3.329 2.395 4.831 1.00 97.69 291 LEU A C 1
ATOM 2151 O O . LEU A 1 291 ? -3.451 3.557 4.454 1.00 97.69 291 LEU A O 1
ATOM 2155 N N . HIS A 1 292 ? -2.617 1.497 4.148 1.00 98.19 292 HIS A N 1
ATOM 2156 C CA . HIS A 1 292 ? -2.008 1.821 2.861 1.00 98.19 292 HIS A CA 1
ATOM 2157 C C . HIS A 1 292 ? -3.074 2.292 1.866 1.00 98.19 292 HIS A C 1
ATOM 2159 O O . HIS A 1 292 ? -2.942 3.351 1.250 1.00 98.19 292 HIS A O 1
ATOM 2165 N N . LYS A 1 293 ? -4.168 1.535 1.738 1.00 98.00 293 LYS A N 1
ATOM 2166 C CA . LYS A 1 293 ? -5.257 1.873 0.815 1.00 98.00 293 LYS A CA 1
ATOM 2167 C C . LYS A 1 293 ? -5.997 3.134 1.246 1.00 98.00 293 LYS A C 1
ATOM 2169 O O . LYS A 1 293 ? -6.365 3.934 0.393 1.00 98.00 293 LYS A O 1
ATOM 2174 N N . ALA A 1 294 ? -6.176 3.368 2.546 1.00 97.38 294 ALA A N 1
ATOM 2175 C CA . ALA A 1 294 ? -6.725 4.629 3.039 1.00 97.38 294 ALA A CA 1
ATOM 2176 C C . ALA A 1 294 ? -5.823 5.820 2.664 1.00 97.38 294 ALA A C 1
ATOM 2178 O O . ALA A 1 294 ? -6.315 6.847 2.194 1.00 97.38 294 ALA A O 1
ATOM 2179 N N . LEU A 1 295 ? -4.505 5.678 2.832 1.00 96.75 295 LEU A N 1
ATOM 2180 C CA . LEU A 1 295 ? -3.524 6.722 2.542 1.00 96.75 295 LEU A CA 1
ATOM 2181 C C . LEU A 1 295 ? -3.448 7.060 1.058 1.00 96.75 295 LEU A C 1
ATOM 2183 O O . LEU A 1 295 ? -3.528 8.238 0.722 1.00 96.75 295 LEU A O 1
ATOM 2187 N N . TYR A 1 296 ? -3.322 6.062 0.183 1.00 97.31 296 TYR A N 1
ATOM 2188 C CA . TYR A 1 296 ? -2.957 6.283 -1.224 1.00 97.31 296 TYR A CA 1
ATOM 2189 C C . TYR A 1 296 ? -4.085 5.981 -2.222 1.00 97.31 296 TYR A C 1
ATOM 2191 O O . TYR A 1 296 ? -4.016 6.388 -3.386 1.00 97.31 296 TYR A O 1
ATOM 2199 N N . GLY A 1 297 ? -5.166 5.356 -1.758 1.00 96.94 297 GLY A N 1
ATOM 2200 C CA . GLY A 1 297 ? -6.312 4.934 -2.559 1.00 96.94 297 GLY A CA 1
ATOM 2201 C C . GLY A 1 297 ? -6.235 3.466 -2.985 1.00 96.94 297 GLY A C 1
ATOM 2202 O O . GLY A 1 297 ? -5.302 2.736 -2.650 1.00 96.94 297 GLY A O 1
ATOM 2203 N N . GLN A 1 298 ? -7.239 3.038 -3.750 1.00 96.88 298 GLN A N 1
ATOM 2204 C CA . GLN A 1 298 ? -7.353 1.684 -4.289 1.00 96.88 298 GLN A CA 1
ATOM 2205 C C . GLN A 1 298 ? -7.003 1.691 -5.785 1.00 96.88 298 GLN A C 1
ATOM 2207 O O . GLN A 1 298 ? -7.613 2.464 -6.529 1.00 96.88 298 GLN A O 1
ATOM 2212 N N . PRO A 1 299 ? -6.081 0.829 -6.255 1.00 97.19 299 PRO A N 1
ATOM 2213 C CA . PRO A 1 299 ? -5.746 0.728 -7.673 1.00 97.19 299 PRO A CA 1
ATOM 2214 C C . PRO A 1 299 ? -6.978 0.511 -8.545 1.00 97.19 299 PRO A C 1
ATOM 2216 O O . PRO A 1 299 ? -7.820 -0.337 -8.235 1.00 97.19 299 PRO A O 1
ATOM 2219 N N . GLY A 1 300 ? -7.080 1.280 -9.629 1.00 94.44 300 GLY A N 1
ATOM 2220 C CA . GLY A 1 300 ? -8.195 1.185 -10.577 1.00 94.44 300 GLY A CA 1
ATOM 2221 C C . GLY A 1 300 ? -9.529 1.752 -10.068 1.00 94.44 300 GLY A C 1
ATOM 2222 O O . GLY A 1 300 ? -10.533 1.665 -10.772 1.00 94.44 300 GLY A O 1
ATOM 2223 N N . VAL A 1 301 ? -9.565 2.360 -8.876 1.00 93.94 301 VAL A N 1
ATOM 2224 C CA . VAL A 1 301 ? -10.766 2.996 -8.312 1.00 93.94 301 VAL A CA 1
ATOM 2225 C C . VAL A 1 301 ? -10.517 4.492 -8.132 1.00 93.94 301 VAL A C 1
ATOM 2227 O O . VAL A 1 301 ? -10.074 4.953 -7.082 1.00 93.94 301 VAL A O 1
ATOM 2230 N N . SER A 1 302 ? -10.864 5.278 -9.151 1.00 84.75 302 SER A N 1
ATOM 2231 C CA . SER A 1 302 ? -10.709 6.742 -9.141 1.00 84.75 302 SER A CA 1
ATOM 2232 C C . SER A 1 302 ? -11.535 7.449 -8.057 1.00 84.75 302 SER A C 1
ATOM 2234 O O . SER A 1 302 ? -11.195 8.553 -7.641 1.00 84.75 302 SER A O 1
ATOM 2236 N N . GLY A 1 303 ? -12.614 6.816 -7.586 1.00 85.38 303 GLY A N 1
ATOM 2237 C CA . GLY A 1 303 ? -13.519 7.365 -6.575 1.00 85.38 303 GLY A CA 1
ATOM 2238 C C . GLY A 1 303 ? -13.090 7.151 -5.121 1.00 85.38 303 GLY A C 1
ATOM 2239 O O . GLY A 1 303 ? -13.796 7.626 -4.234 1.00 85.38 303 GLY A O 1
ATOM 2240 N N . MET A 1 304 ? -11.984 6.444 -4.846 1.00 93.56 304 MET A N 1
ATOM 2241 C CA . MET A 1 304 ? -11.480 6.263 -3.480 1.00 93.56 304 MET A CA 1
ATOM 2242 C C . MET A 1 304 ? -10.447 7.352 -3.159 1.00 93.56 304 MET A C 1
ATOM 2244 O O . MET A 1 304 ? -9.323 7.290 -3.660 1.00 93.56 304 MET A O 1
ATOM 2248 N N . PRO A 1 305 ? -10.789 8.355 -2.332 1.00 91.12 305 PRO A N 1
ATOM 2249 C CA . PRO A 1 305 ? -9.924 9.506 -2.163 1.00 91.12 305 PRO A CA 1
ATOM 2250 C C . PRO A 1 305 ? -8.759 9.192 -1.205 1.00 91.12 305 PRO A C 1
ATOM 2252 O O . PRO A 1 305 ? -9.028 8.818 -0.058 1.00 91.12 305 PRO A O 1
ATOM 2255 N N . PRO A 1 306 ? -7.493 9.414 -1.606 1.00 94.44 306 PRO A N 1
ATOM 2256 C CA . PRO A 1 306 ? -6.345 9.234 -0.719 1.00 94.44 306 PRO A CA 1
ATOM 2257 C C . PRO A 1 306 ? -6.423 10.202 0.466 1.00 94.44 306 PRO A C 1
ATOM 2259 O O . PRO A 1 306 ? -6.720 11.386 0.293 1.00 94.44 306 PRO A O 1
ATOM 2262 N N . VAL A 1 307 ? -6.177 9.733 1.693 1.00 93.50 307 VAL A N 1
ATOM 2263 C CA . VAL A 1 307 ? -6.098 10.638 2.856 1.00 93.50 307 VAL A CA 1
ATOM 2264 C C . VAL A 1 307 ? -4.729 11.305 2.994 1.00 93.50 307 VAL A C 1
ATOM 2266 O O . VAL A 1 307 ? -4.632 12.324 3.677 1.00 93.50 307 VAL A O 1
ATOM 2269 N N . SER A 1 308 ? -3.696 10.818 2.295 1.00 89.69 308 SER A N 1
ATOM 2270 C CA . SER A 1 308 ? -2.366 11.449 2.272 1.00 89.69 308 SER A CA 1
ATOM 2271 C C . SER A 1 308 ? -2.395 12.880 1.719 1.00 89.69 308 SER A C 1
ATOM 2273 O O . SER A 1 308 ? -1.644 13.737 2.175 1.00 89.69 308 SER A O 1
ATOM 2275 N N . THR A 1 309 ? -3.331 13.191 0.819 1.00 87.88 309 THR A N 1
ATOM 2276 C CA . THR A 1 309 ? -3.521 14.541 0.262 1.00 87.88 309 THR A CA 1
ATOM 2277 C C . THR A 1 309 ? -4.302 15.478 1.193 1.00 87.88 309 THR A C 1
ATOM 2279 O O . THR A 1 309 ? -4.526 16.641 0.866 1.00 87.88 309 THR A O 1
ATOM 2282 N N . ARG A 1 310 ? -4.721 14.995 2.373 1.00 86.75 310 ARG A N 1
ATOM 2283 C CA . ARG A 1 310 ? -5.541 15.737 3.348 1.00 86.75 310 ARG A CA 1
ATOM 2284 C C . ARG A 1 310 ? -4.788 16.147 4.616 1.00 86.75 310 ARG A C 1
ATOM 2286 O O . ARG A 1 310 ? -5.419 16.675 5.531 1.00 86.75 310 ARG A O 1
ATOM 2293 N N . GLY A 1 311 ? -3.480 15.888 4.692 1.00 85.12 311 GLY A N 1
ATOM 2294 C CA . GLY A 1 311 ? -2.636 16.288 5.825 1.00 85.12 311 GLY A CA 1
ATOM 2295 C C . GLY A 1 311 ? -2.995 15.607 7.149 1.00 85.12 311 GLY A C 1
ATOM 2296 O O . GLY A 1 311 ? -2.924 16.238 8.201 1.00 85.12 311 GLY A O 1
ATOM 2297 N N . TRP A 1 312 ? -3.449 14.353 7.102 1.00 91.50 312 TRP A N 1
ATOM 2298 C CA . TRP A 1 312 ? -3.751 13.582 8.309 1.00 91.50 312 TRP A CA 1
ATOM 2299 C C . TRP A 1 312 ? -2.468 13.231 9.061 1.00 91.50 312 TRP A C 1
ATOM 2301 O O . TRP A 1 312 ? -1.463 12.874 8.451 1.00 91.50 312 TRP A O 1
ATOM 2311 N N . SER A 1 313 ? -2.525 13.331 10.387 1.00 92.06 313 SER A N 1
ATOM 2312 C CA . SER A 1 313 ? -1.432 12.935 11.276 1.00 92.06 313 SER A CA 1
ATOM 2313 C C . SER A 1 313 ? -1.428 11.426 11.541 1.00 92.06 313 SER A C 1
ATOM 2315 O O . SER A 1 313 ? -2.439 10.750 11.343 1.00 92.06 313 SER A O 1
ATOM 2317 N N . ASP A 1 314 ? -0.332 10.902 12.093 1.00 91.44 314 ASP A N 1
ATOM 2318 C CA . ASP A 1 314 ? -0.270 9.505 12.551 1.00 91.44 314 ASP A CA 1
ATOM 2319 C C . ASP A 1 314 ? -1.342 9.193 13.609 1.00 91.44 314 ASP A C 1
ATOM 2321 O O . ASP A 1 314 ? -1.894 8.090 13.635 1.00 91.44 314 ASP A O 1
ATOM 2325 N N . GLN A 1 315 ? -1.710 10.176 14.441 1.00 94.38 315 GLN A N 1
ATOM 2326 C CA . GLN A 1 315 ? -2.821 10.036 15.383 1.00 94.38 315 GLN A CA 1
ATOM 2327 C C . GLN A 1 315 ? -4.167 9.928 14.652 1.00 94.38 315 GLN A C 1
ATOM 2329 O O . GLN A 1 315 ? -4.987 9.097 15.024 1.00 94.38 315 GLN A O 1
ATOM 2334 N N . ASP A 1 316 ? -4.397 10.697 13.582 1.00 95.56 316 ASP A N 1
ATOM 2335 C CA . ASP A 1 316 ? -5.628 10.565 12.788 1.00 95.56 316 ASP A CA 1
ATOM 2336 C C . ASP A 1 316 ? -5.741 9.174 12.138 1.00 95.56 316 ASP A C 1
ATOM 2338 O O . ASP A 1 316 ? -6.836 8.616 12.068 1.00 95.56 316 ASP A O 1
ATOM 2342 N N . LEU A 1 317 ? -4.622 8.596 11.685 1.00 95.38 317 LEU A N 1
ATOM 2343 C CA . LEU A 1 317 ? -4.581 7.232 11.141 1.00 95.38 317 LEU A CA 1
ATOM 2344 C C . LEU A 1 317 ? -4.819 6.177 12.228 1.00 95.38 317 LEU A C 1
ATOM 2346 O O . LEU A 1 317 ? -5.562 5.223 12.001 1.00 95.38 317 LEU A O 1
ATOM 2350 N N . THR A 1 318 ? -4.229 6.374 13.409 1.00 96.62 318 THR A N 1
ATOM 2351 C CA . THR A 1 318 ? -4.439 5.545 14.609 1.00 96.62 318 THR A CA 1
ATOM 2352 C C . THR A 1 318 ? -5.918 5.534 14.998 1.00 96.62 318 THR A C 1
ATOM 2354 O O . THR A 1 318 ? -6.510 4.469 15.183 1.00 96.62 318 THR A O 1
ATOM 2357 N N . ASP A 1 319 ? -6.540 6.712 15.054 1.00 97.94 319 ASP A N 1
ATOM 2358 C CA . ASP A 1 319 ? -7.948 6.875 15.403 1.00 97.94 319 ASP A CA 1
ATOM 2359 C C . ASP A 1 319 ? -8.866 6.253 14.344 1.00 97.94 319 ASP A C 1
ATOM 2361 O O . ASP A 1 319 ? -9.840 5.579 14.689 1.00 97.94 319 ASP A O 1
ATOM 2365 N N . LEU A 1 320 ? -8.556 6.453 13.055 1.00 97.81 320 LEU A N 1
ATOM 2366 C CA . LEU A 1 320 ? -9.295 5.838 11.951 1.00 97.81 320 LEU A CA 1
ATOM 2367 C C . LEU A 1 320 ? -9.233 4.309 12.038 1.00 97.81 320 LEU A C 1
ATOM 2369 O O . LEU A 1 320 ? -10.274 3.663 11.929 1.00 97.81 320 LEU A O 1
ATOM 2373 N N . LEU A 1 321 ? -8.038 3.738 12.225 1.00 98.12 321 LEU A N 1
ATOM 2374 C CA . LEU A 1 321 ? -7.852 2.292 12.330 1.00 98.12 321 LEU A CA 1
ATOM 2375 C C . LEU A 1 321 ? -8.676 1.722 13.485 1.00 98.12 321 LEU A C 1
ATOM 2377 O O . LEU A 1 321 ? -9.440 0.784 13.271 1.00 98.12 321 LEU A O 1
ATOM 2381 N N . ALA A 1 322 ? -8.574 2.324 14.674 1.00 98.12 322 ALA A N 1
ATOM 2382 C CA . ALA A 1 322 ? -9.322 1.894 15.852 1.00 98.12 322 ALA A CA 1
ATOM 2383 C C . ALA A 1 322 ? -10.836 1.912 15.609 1.00 98.12 322 ALA A C 1
ATOM 2385 O O . ALA A 1 322 ? -11.538 0.949 15.920 1.00 98.12 322 ALA A O 1
ATOM 2386 N N . TYR A 1 323 ? -11.340 3.002 15.022 1.00 98.50 323 TYR A N 1
ATOM 2387 C CA . TYR A 1 323 ? -12.757 3.130 14.713 1.00 98.50 323 TYR A CA 1
ATOM 2388 C C . TYR A 1 323 ? -13.216 2.070 13.710 1.00 98.50 323 TYR A C 1
ATOM 2390 O O . TYR A 1 323 ? -14.205 1.390 13.962 1.00 98.50 323 TYR A O 1
ATOM 2398 N N . VAL A 1 324 ? -12.496 1.877 12.602 1.00 98.44 324 VAL A N 1
ATOM 2399 C CA . VAL A 1 324 ? -12.891 0.894 11.583 1.00 98.44 324 VAL A CA 1
ATOM 2400 C C . VAL A 1 324 ? -12.793 -0.538 12.108 1.00 98.44 324 VAL A C 1
ATOM 2402 O O . VAL A 1 324 ? -13.679 -1.335 11.820 1.00 98.44 324 VAL A O 1
ATOM 2405 N N . GLN A 1 325 ? -11.785 -0.867 12.920 1.00 98.19 325 GLN A N 1
ATOM 2406 C CA . GLN A 1 325 ? -11.705 -2.174 13.580 1.00 98.19 325 GLN A CA 1
ATOM 2407 C C . GLN A 1 325 ? -12.894 -2.412 14.519 1.00 98.19 325 GLN A C 1
ATOM 2409 O O . GLN A 1 325 ? -13.388 -3.531 14.592 1.00 98.19 325 GLN A O 1
ATOM 2414 N N . SER A 1 326 ? -13.413 -1.368 15.176 1.00 97.44 326 SER A N 1
ATOM 2415 C CA . SER A 1 326 ? -14.606 -1.488 16.027 1.00 97.44 326 SER A CA 1
ATOM 2416 C C . SER A 1 326 ? -15.916 -1.742 15.268 1.00 97.44 326 SER A C 1
ATOM 2418 O O . SER A 1 326 ? -16.924 -2.017 15.906 1.00 97.44 326 SER A O 1
ATOM 2420 N N . LEU A 1 327 ? -15.914 -1.660 13.929 1.00 97.31 327 LEU A N 1
ATOM 2421 C CA . LEU A 1 327 ? -17.064 -2.009 13.079 1.00 97.31 327 LEU A CA 1
ATOM 2422 C C . LEU A 1 327 ? -17.125 -3.511 12.737 1.00 97.31 327 LEU A C 1
ATOM 2424 O O . LEU A 1 327 ? -18.078 -3.957 12.093 1.00 97.31 327 LEU A O 1
ATOM 2428 N N . ALA A 1 328 ? -16.098 -4.282 13.105 1.00 89.19 328 ALA A N 1
ATOM 2429 C CA . ALA A 1 328 ? -16.096 -5.734 12.985 1.00 89.19 328 ALA A CA 1
ATOM 2430 C C . ALA A 1 328 ? -16.875 -6.318 14.173 1.00 89.19 328 ALA A C 1
ATOM 2432 O O . ALA A 1 328 ? -16.285 -6.653 15.197 1.00 89.19 328 ALA A O 1
ATOM 2433 N N . ASP A 1 329 ? -18.202 -6.352 14.050 1.00 65.12 329 ASP A N 1
ATOM 2434 C CA . ASP A 1 329 ? -19.076 -7.118 14.950 1.00 65.12 329 ASP A CA 1
ATOM 2435 C C . ASP A 1 329 ? -18.800 -8.628 14.852 1.00 65.12 329 ASP A C 1
ATOM 2437 O O . ASP A 1 329 ? -18.812 -9.151 13.709 1.00 65.12 329 ASP A O 1
#

Sequence (329 aa):
MQAHFAKTLRPILMIVLGILFVVPLACQGAAGEDGHAGPVGPPGPPGATGLTGDGIIGPIGGAGSAGPAGPEGPQGQAGPQGESVVLADLQSMVDLAVENHATAGSDADKIALGGRLYDNWMVESGIEALPGDHPLWSTQTTNTRTEATTFRCKECHGWDYKGDTGAYATGSHFTGFTGVMRAGKMMSKDDLVQVLRGGFNSNHDFRFDISRKNLDALAAFLDLGLVNYSEFIDYDTKLPRQTPVMANGQTRYSRTCASCHGADGKNINFKIAEAPQYLADIAVANPWEFLHKALYGQPGVSGMPPVSTRGWSDQDLTDLLAYVQSLAD

Foldseek 3Di:
DDDDPPDPPPPVVVVVVVVPDDDPDQDFQDWADWADWADWAAWDDWDDWDDDDDPDTHDTHDTHDTHDTHDTDDGDDGDDRDDDDDVVVVVVVVVVVVVVCVPPPHLLLLLLLLLQCLAAVCLQVVHDFAAWAQLCQVVFDQAPDIGSVNVRNCLQQNLLQAHCNALQVDDNSHGVHGGLQCVLDPDDLVVQLCQCCQVPHNSNHCPVPHDPSNSSSNSSNSNPVRDNCVVFADSVQRAGPDDAPLVLLLVCCVVAPCVQLNSLQPNDFPDDPVDTDGLLNCLRVPVSVSLSCCQNNHRNDPPRDHCVVVPDDPNSSNNNSNNSNVSPD

Secondary structure (DSSP, 8-state):
----S-SSSTTHHHHHHTTSS------PPPPPPPPPPPPPPPPPPPBPPPPPBTTBPPPPBPPPPPPPPPPPPPPPPPPPP-----HHHHHHHHHHHHHHHHHS--HHHHHHHHHHHHHHHHHHTTPPPPSS--GGGGG-SS----GGGGG-HHHHH-TTS-BTTTTTSSSTT---PBPSHHHHHHS-HHHHHHHHBTSS-GGGB-TTTS-HHHHHHHHHHHHH----GGGTB-TTT-SBSSPP-HHHHHHHHHHHTHHHH-SSS-S--SSBTTB---HHHHHHH-HHHHHHHHHH--TT-TTS--SGGGT--HHHHHHHHHHHHTT--

Radius of gyration: 29.84 Å; chains: 1; bounding box: 60×79×91 Å

InterPro domains:
  IPR009056 Cytochrome c-like domain [PF00034] (247-327)
  IPR009056 Cytochrome c-like domain [PF13442] (153-222)
  IPR009056 Cytochrome c-like domain [PS51007] (109-226)
  IPR009056 Cytochrome c-like domain [PS51007] (244-328)
  IPR036280 Multiheme cytochrome superfamily [SSF48695] (136-273)
  IPR036909 Cytochrome c-like domain superfamily [G3DSA:1.10.760.10] (232-329)
  IPR036909 Cytochrome c-like domain superfamily [SSF46626] (239-328)

pLDDT: mean 83.08, std 19.62, range [36.41, 98.81]

Organism: NCBI:txid3038979